Protein AF-0000000081163132 (afdb_homodimer)

pLDDT: mean 80.25, std 15.73, range [27.69, 96.69]

Solvent-accessible surface area (backbone atoms only — not comparable to full-atom values): 15629 Å² total; per-residue (Å²): 127,86,74,58,78,41,77,43,81,33,55,96,50,24,33,41,30,36,33,73,53,96,88,35,58,31,41,33,43,32,36,32,61,88,93,38,77,52,77,45,14,44,74,29,46,60,65,29,44,53,38,43,56,50,42,40,63,68,58,41,45,64,52,49,54,56,44,58,75,57,47,73,58,62,41,77,28,57,95,49,25,29,40,32,73,47,57,21,47,30,40,34,33,36,40,75,33,77,95,46,73,85,39,69,40,80,52,77,44,19,42,68,35,41,61,68,30,42,51,44,46,53,54,47,54,75,71,36,56,73,79,39,77,87,44,81,65,79,76,73,87,121,127,87,74,59,77,40,76,44,81,33,54,94,50,24,33,41,29,36,33,72,53,98,87,36,59,30,42,34,43,33,36,33,60,88,94,39,78,52,78,45,14,43,75,30,47,58,65,28,44,53,36,43,56,50,40,39,65,68,59,43,47,64,52,48,53,56,44,58,74,57,47,74,54,60,39,75,28,56,95,48,25,30,38,32,72,47,57,21,47,30,40,32,34,37,40,75,34,76,94,45,71,88,40,68,40,80,53,76,44,18,43,70,35,41,62,67,32,42,51,45,46,53,53,47,54,76,69,37,56,70,79,38,80,87,46,82,64,79,75,73,85,120

Sequence (284 aa):
MSSPRCSFPLGNGRLIQVKEWQGELRVDIREWEGDVPTKKGISLNPMQFKNFLNGMSSAIEPVMKNKRAEQDEKFHLGAGVYITDNPCVDIRKYRMNPPNKDESLPTKKGICLRPTEYDTLINLAVRSKIFYPNSRTKFRVTMSSPRCSFPLGNGRLIQVKEWQGELRVDIREWEGDVPTKKGISLNPMQFKNFLNGMSSAIEPVMKNKRAEQDEKFHLGAGVYITDNPCVDIRKYRMNPPNKDESLPTKKGICLRPTEYDTLINLAVRSKIFYPNSRTKFRVT

Radius of gyration: 21.22 Å; Cα contacts (8 Å, |Δi|>4): 501; chains: 2; bounding box: 38×62×58 Å

Nearest PDB structures (foldseek):
  4bhm-assembly1_D  TM=7.862E-01  e=1.893E-02  Pyricularia oryzae
  6lhe-assembly2_B  TM=3.834E-01  e=3.680E+00  Klebsiella pneumoniae
  4u4l-assembly3_C  TM=3.845E-01  e=4.628E+00  Klebsiella pneumoniae
  2h0i-assembly1_A  TM=3.583E-01  e=9.203E+00  Escherichia coli
  4bhm-assembly1_D  TM=8.332E-01  e=2.284E-02  Pyricularia oryzae

InterPro domains:
  IPR003173 Transcriptional coactivator p15 (PC4), C-terminal [PF02229] (8-53)
  IPR003173 Transcriptional coactivator p15 (PC4), C-terminal [PF02229] (86-123)
  IPR009044 ssDNA-binding transcriptional regulator [G3DSA:2.30.31.10] (7-65)
  IPR009044 ssDNA-binding transcriptional regulator [G3DSA:2.30.31.10] (75-130)
  IPR009044 ssDNA-binding transcriptional regulator [SSF54447] (8-58)
  IPR045125 RNA polymerase II transcriptional coactivator Sub1/Tcp4-like [PTHR13215] (7-66)

Foldseek 3Di:
DPDFLDWDDLDDQWIWTWHDDPRFIKIWIFHDDVPHTDQATAIGGLVRVVVVLVCCVPPPVVVVVVCVVVFVDWDDPDDPDTDTDWDWDKDFDWDQDVVRNPDTHTDSHIHTHTPSSVVSVSVCVVPDCSSPVVPPDSPDPD/DDDFLDWDDLDDQWIWTWHDDPRFIKIWIFHDDVPHTDQATAIGGLVRVVVVLVCCVPPNVVVVVVCVVVFVDWDDPDDPDTDGDWDWDKDFDWDQDVVRNPDTHTDSHIHTHTPSSVVSVSVCVVPDCSSPVVPPDSPDPD

Structure (mmCIF, N/CA/C/O backbone):
data_AF-0000000081163132-model_v1
#
loop_
_entity.id
_entity.type
_entity.pdbx_description
1 polymer 'Transcriptional coactivator p15 (PC4) C-terminal domain-containing protein'
#
loop_
_atom_site.group_PDB
_atom_site.id
_atom_site.type_symbol
_atom_site.label_atom_id
_atom_site.label_alt_id
_atom_site.label_comp_id
_atom_site.label_asym_id
_atom_site.label_entity_id
_atom_site.label_seq_id
_atom_site.pdbx_PDB_ins_code
_atom_site.Cartn_x
_atom_site.Cartn_y
_atom_site.Cartn_z
_atom_site.occupancy
_atom_site.B_iso_or_equiv
_atom_site.auth_seq_id
_atom_site.auth_comp_id
_atom_site.auth_asym_id
_atom_site.auth_atom_id
_atom_site.pdbx_PDB_model_num
ATOM 1 N N . MET A 1 1 ? 18.891 22.719 6.137 1 48.66 1 MET A N 1
ATOM 2 C CA . MET A 1 1 ? 17.469 22.375 6.082 1 48.66 1 MET A CA 1
ATOM 3 C C . MET A 1 1 ? 16.781 22.734 7.395 1 48.66 1 MET A C 1
ATOM 5 O O . MET A 1 1 ? 17.344 22.547 8.469 1 48.66 1 MET A O 1
ATOM 9 N N . SER A 1 2 ? 15.836 23.656 7.387 1 60.47 2 SER A N 1
ATOM 10 C CA . SER A 1 2 ? 15.242 24.141 8.625 1 60.47 2 SER A CA 1
ATOM 11 C C . SER A 1 2 ? 14.719 22.984 9.477 1 60.47 2 SER A C 1
ATOM 13 O O . SER A 1 2 ? 14.312 21.953 8.953 1 60.47 2 SER A O 1
ATOM 15 N N . SER A 1 3 ? 15.172 22.844 10.695 1 75.56 3 SER A N 1
ATOM 16 C CA . SER A 1 3 ? 14.797 21.812 11.656 1 75.56 3 SER A CA 1
ATOM 17 C C . SER A 1 3 ? 13.289 21.797 11.891 1 75.56 3 SER A C 1
ATOM 19 O O . SER A 1 3 ? 12.664 22.859 11.977 1 75.56 3 SER A O 1
ATOM 21 N N . PRO A 1 4 ? 12.711 20.672 11.734 1 78 4 PRO A N 1
ATOM 22 C CA . PRO A 1 4 ? 11.266 20.594 12 1 78 4 PRO A CA 1
ATOM 23 C C . PRO A 1 4 ? 10.906 21 13.422 1 78 4 PRO A C 1
ATOM 25 O O . PRO A 1 4 ? 11.727 20.875 14.336 1 78 4 PRO A O 1
ATOM 28 N N . ARG A 1 5 ? 9.758 21.703 13.602 1 79.62 5 ARG A N 1
ATOM 29 C CA . ARG A 1 5 ? 9.227 22.031 14.922 1 79.62 5 ARG A CA 1
ATOM 30 C C . ARG A 1 5 ? 8.977 20.766 15.742 1 79.62 5 ARG A C 1
ATOM 32 O O . ARG A 1 5 ? 9.258 20.734 16.938 1 79.62 5 ARG A O 1
ATOM 39 N N . CYS A 1 6 ? 8.484 19.797 15.148 1 85.94 6 CYS A N 1
ATOM 40 C CA . CYS A 1 6 ? 8.219 18.516 15.797 1 85.94 6 CYS A CA 1
ATOM 41 C C . CYS A 1 6 ? 8.25 17.375 14.789 1 85.94 6 CYS A C 1
ATOM 43 O O . CYS A 1 6 ? 7.961 17.562 13.609 1 85.94 6 CYS A O 1
ATOM 45 N N . SER A 1 7 ? 8.766 16.281 15.289 1 91.31 7 SER A N 1
ATOM 46 C CA . SER A 1 7 ? 8.844 15.055 14.5 1 91.31 7 SER A CA 1
ATOM 47 C C . SER A 1 7 ? 8.367 13.852 15.305 1 91.31 7 SER A C 1
ATOM 49 O O . SER A 1 7 ? 8.789 13.648 16.453 1 91.31 7 SER A O 1
ATOM 51 N N . PHE A 1 8 ? 7.445 13.117 14.781 1 93.38 8 PHE A N 1
ATOM 52 C CA . PHE A 1 8 ? 6.91 11.953 15.469 1 93.38 8 PHE A CA 1
ATOM 53 C C . PHE A 1 8 ? 6.926 10.727 14.555 1 93.38 8 PHE A C 1
ATOM 55 O O . PHE A 1 8 ? 6.547 10.812 13.391 1 93.38 8 PHE A O 1
ATOM 62 N N . PRO A 1 9 ? 7.367 9.633 15.141 1 94.19 9 PRO A N 1
ATOM 63 C CA . PRO A 1 9 ? 7.293 8.398 14.359 1 94.19 9 PRO A CA 1
ATOM 64 C C . PRO A 1 9 ? 5.871 7.852 14.25 1 94.19 9 PRO A C 1
ATOM 66 O O . PRO A 1 9 ? 5.109 7.898 15.219 1 94.19 9 PRO A O 1
ATOM 69 N N . LEU A 1 10 ? 5.512 7.34 13.07 1 93.56 10 LEU A N 1
ATOM 70 C CA . LEU A 1 10 ? 4.199 6.742 12.852 1 93.56 10 LEU A CA 1
ATOM 71 C C . LEU A 1 10 ? 4.297 5.223 12.82 1 93.56 10 LEU A C 1
ATOM 73 O O . LEU A 1 10 ? 3.293 4.527 13.008 1 93.56 10 LEU A O 1
ATOM 77 N N . GLY A 1 11 ? 5.461 4.777 12.492 1 87.06 11 GLY A N 1
ATOM 78 C CA . GLY A 1 11 ? 5.699 3.355 12.297 1 87.06 11 GLY A CA 1
ATOM 79 C C . GLY A 1 11 ? 6.273 3.029 10.93 1 87.06 11 GLY A C 1
ATOM 80 O O . GLY A 1 11 ? 6.016 3.742 9.961 1 87.06 11 GLY A O 1
ATOM 81 N N . ASN A 1 12 ? 7.094 2.025 10.828 1 79.44 12 ASN A N 1
ATOM 82 C CA . ASN A 1 12 ? 7.652 1.515 9.578 1 79.44 12 ASN A CA 1
ATOM 83 C C . ASN A 1 12 ? 8.461 2.582 8.852 1 79.44 12 ASN A C 1
ATOM 85 O O . ASN A 1 12 ? 8.383 2.693 7.625 1 79.44 12 ASN A O 1
ATOM 89 N N . GLY A 1 13 ? 9.156 3.361 9.516 1 88.5 13 GLY A N 1
ATOM 90 C CA . GLY A 1 13 ? 10.047 4.355 8.93 1 88.5 13 GLY A CA 1
ATOM 91 C C . GLY A 1 13 ? 9.32 5.602 8.461 1 88.5 13 GLY A C 1
ATOM 92 O O . GLY A 1 13 ? 9.898 6.434 7.758 1 88.5 13 GLY A O 1
ATOM 93 N N . ARG A 1 14 ? 8.094 5.707 8.828 1 90.88 14 ARG A N 1
ATOM 94 C CA . ARG A 1 14 ? 7.332 6.887 8.43 1 90.88 14 ARG A CA 1
ATOM 95 C C . ARG A 1 14 ? 7.234 7.887 9.578 1 90.88 14 ARG A C 1
ATOM 97 O O . ARG A 1 14 ? 7.059 7.5 10.734 1 90.88 14 ARG A O 1
ATOM 104 N N . LEU A 1 15 ? 7.426 9.148 9.203 1 95.75 15 LEU A N 1
ATOM 105 C CA . LEU A 1 15 ? 7.371 10.203 10.195 1 95.75 15 LEU A CA 1
ATOM 106 C C . LEU A 1 15 ? 6.402 11.305 9.773 1 95.75 15 LEU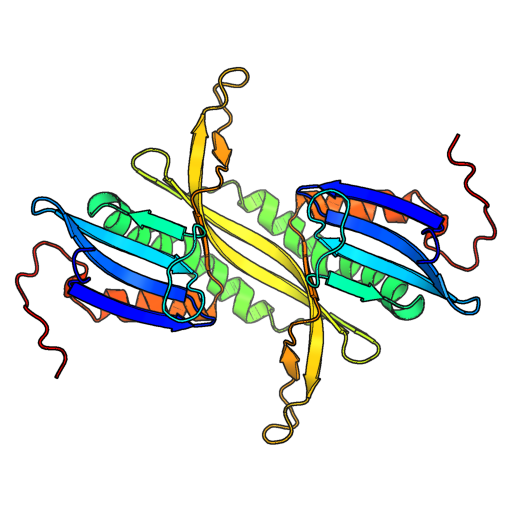 A C 1
ATOM 108 O O . LEU A 1 15 ? 6.215 11.539 8.578 1 95.75 15 LEU A O 1
ATOM 112 N N . ILE A 1 16 ? 5.809 11.867 10.719 1 94.81 16 ILE A N 1
ATOM 113 C CA . ILE A 1 16 ? 5.09 13.125 10.531 1 94.81 16 ILE A CA 1
ATOM 114 C C . ILE A 1 16 ? 5.883 14.266 11.164 1 94.81 16 ILE A C 1
ATOM 116 O O . ILE A 1 16 ? 6.375 14.148 12.281 1 94.81 16 ILE A O 1
ATOM 120 N N . GLN A 1 17 ? 6.051 15.289 10.367 1 93.62 17 GLN A N 1
ATOM 121 C CA . GLN A 1 17 ? 6.812 16.438 10.844 1 93.62 17 GLN A CA 1
ATOM 122 C C . GLN A 1 17 ? 6.043 17.734 10.617 1 93.62 17 GLN A C 1
ATOM 124 O O . GLN A 1 17 ? 5.383 17.906 9.594 1 93.62 17 GLN A O 1
ATOM 129 N N . VAL A 1 18 ? 6.133 18.594 11.594 1 91.81 18 VAL A N 1
ATOM 130 C CA . VAL A 1 18 ? 5.598 19.953 11.461 1 91.81 18 VAL A CA 1
ATOM 131 C C . VAL A 1 18 ? 6.734 20.922 11.18 1 91.81 18 VAL A C 1
ATOM 133 O O . VAL A 1 18 ? 7.691 21.016 11.953 1 91.81 18 VAL A O 1
ATOM 136 N N . LYS A 1 19 ? 6.566 21.547 10.062 1 89.69 19 LYS A N 1
ATOM 137 C CA . LYS A 1 19 ? 7.582 22.516 9.641 1 89.69 19 LYS A CA 1
ATOM 138 C C . LYS A 1 19 ? 6.984 23.906 9.477 1 89.69 19 LYS A C 1
ATOM 140 O O . LYS A 1 19 ? 5.77 24.047 9.352 1 89.69 19 LYS A O 1
ATOM 145 N N . GLU A 1 20 ? 7.855 24.766 9.594 1 86.25 20 GLU A N 1
ATOM 146 C CA . GLU A 1 20 ? 7.453 26.156 9.383 1 86.25 20 GLU A CA 1
ATOM 147 C C . GLU A 1 20 ? 8.211 26.781 8.211 1 86.25 20 GLU A C 1
ATOM 149 O O . GLU A 1 20 ? 9.43 26.609 8.094 1 86.25 20 GLU A O 1
ATOM 154 N N . TRP A 1 21 ? 7.426 27.266 7.316 1 84.06 21 TRP A N 1
ATOM 155 C CA . TRP A 1 21 ? 7.98 27.984 6.176 1 84.06 21 TRP A CA 1
ATOM 156 C C . TRP A 1 21 ? 7.281 29.328 5.988 1 84.06 21 TRP A C 1
ATOM 158 O O . TRP A 1 21 ? 6.078 29.375 5.723 1 84.06 21 TRP A O 1
ATOM 168 N N . GLN A 1 22 ? 8.195 30.344 6.02 1 85.94 22 GLN A N 1
ATOM 169 C CA . GLN A 1 22 ? 7.688 31.688 5.828 1 85.94 22 GLN A CA 1
ATOM 170 C C . GLN A 1 22 ? 6.473 31.953 6.715 1 85.94 22 GLN A C 1
ATOM 172 O O . GLN A 1 22 ? 5.457 32.469 6.25 1 85.94 22 GLN A O 1
ATOM 177 N N . GLY A 1 23 ? 6.441 31.469 7.918 1 82.88 23 GLY A N 1
ATOM 178 C CA . GLY A 1 23 ? 5.418 31.719 8.914 1 82.88 23 GLY A CA 1
ATOM 179 C C . GLY A 1 23 ? 4.242 30.766 8.82 1 82.88 23 GLY A C 1
ATOM 180 O O . GLY A 1 23 ? 3.303 30.844 9.617 1 82.88 23 GLY A O 1
ATOM 181 N N . GLU A 1 24 ? 4.355 30.016 7.863 1 86.5 24 GLU A N 1
ATOM 182 C CA . GLU A 1 24 ? 3.258 29.062 7.719 1 86.5 24 GLU A CA 1
ATOM 183 C C . GLU A 1 24 ? 3.684 27.656 8.141 1 86.5 24 GLU A C 1
ATOM 185 O O . GLU A 1 24 ? 4.801 27.234 7.848 1 86.5 24 GLU A O 1
ATOM 190 N N . LEU A 1 25 ? 2.779 27.109 8.898 1 86.88 25 LEU A N 1
ATOM 191 C CA . LEU A 1 25 ? 3.057 25.75 9.328 1 86.88 25 LEU A CA 1
ATOM 192 C C . LEU A 1 25 ? 2.668 24.75 8.242 1 86.88 25 LEU A C 1
ATOM 194 O O . LEU A 1 25 ? 1.63 24.906 7.59 1 86.88 25 LEU A O 1
ATOM 198 N N . ARG A 1 26 ? 3.58 23.828 8.039 1 92.69 26 ARG A N 1
ATOM 199 C CA . ARG A 1 26 ? 3.303 22.734 7.125 1 92.69 26 ARG A CA 1
ATOM 200 C C . ARG A 1 26 ? 3.492 21.391 7.812 1 92.69 26 ARG A C 1
ATOM 202 O O . ARG A 1 26 ? 4.328 21.25 8.711 1 92.69 26 ARG A O 1
ATOM 209 N N . VAL A 1 27 ? 2.699 20.453 7.438 1 94.38 27 VAL A N 1
ATOM 210 C CA . VAL A 1 27 ? 2.791 19.125 8.008 1 94.38 27 VAL A CA 1
ATOM 211 C C . VAL A 1 27 ? 3.303 18.141 6.949 1 94.38 27 VAL A C 1
ATOM 213 O O . VAL A 1 27 ? 2.646 17.922 5.93 1 94.38 27 VAL A O 1
ATOM 216 N N . ASP A 1 28 ? 4.453 17.594 7.234 1 95.31 28 ASP A N 1
ATOM 217 C CA . ASP A 1 28 ? 5.059 16.625 6.32 1 95.31 28 ASP A CA 1
ATOM 218 C C . ASP A 1 28 ? 4.828 15.195 6.801 1 95.31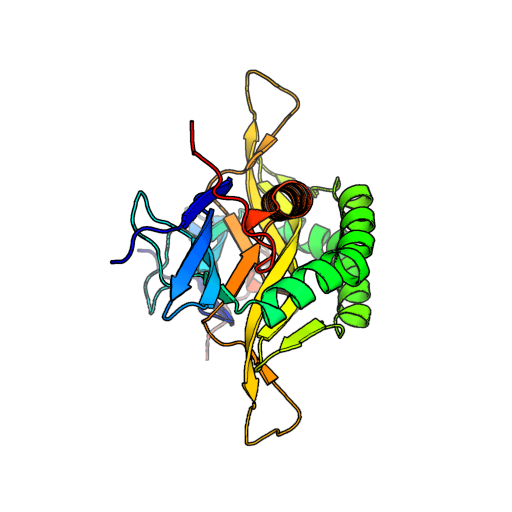 28 ASP A C 1
ATOM 220 O O . ASP A 1 28 ? 5.152 14.859 7.941 1 95.31 28 ASP A O 1
ATOM 224 N N . ILE A 1 29 ? 4.242 14.352 5.914 1 96.44 29 ILE A N 1
ATOM 225 C CA . ILE A 1 29 ? 4.129 12.914 6.141 1 96.44 29 ILE A CA 1
ATOM 226 C C . ILE A 1 29 ? 4.961 12.156 5.109 1 96.44 29 ILE A C 1
ATOM 228 O O . ILE A 1 29 ? 4.633 12.156 3.92 1 96.44 29 ILE A O 1
ATOM 232 N N . ARG A 1 30 ? 6.152 11.594 5.594 1 95.56 30 ARG A N 1
ATOM 233 C CA . ARG A 1 30 ? 7.102 11.086 4.605 1 95.56 30 ARG A CA 1
ATOM 234 C C . ARG A 1 30 ? 7.812 9.836 5.125 1 95.56 30 ARG A C 1
ATOM 236 O O . ARG A 1 30 ? 8.016 9.688 6.328 1 95.56 30 ARG A O 1
ATOM 243 N N . GLU A 1 31 ? 8.031 8.93 4.211 1 92.06 31 GLU A N 1
ATOM 244 C CA . GLU A 1 31 ? 8.883 7.777 4.496 1 92.06 31 GLU A CA 1
ATOM 245 C C . GLU A 1 31 ? 10.344 8.195 4.609 1 92.06 31 GLU A C 1
ATOM 247 O O . GLU A 1 31 ? 10.836 9.008 3.82 1 92.06 31 GLU A O 1
ATOM 252 N N . TRP A 1 32 ? 11.055 7.586 5.539 1 92.56 32 TRP A N 1
ATOM 253 C CA . TRP A 1 32 ? 12.453 7.914 5.805 1 92.56 32 TRP A CA 1
ATOM 254 C C . TRP A 1 32 ? 13.336 6.676 5.691 1 92.56 32 TRP A C 1
ATOM 256 O O . TRP A 1 32 ? 12.906 5.566 6.027 1 92.56 32 TRP A O 1
ATOM 266 N N . GLU A 1 33 ? 14.43 6.805 5.133 1 88.62 33 GLU A N 1
ATOM 267 C CA . GLU A 1 33 ? 15.523 5.84 5.18 1 88.62 33 GLU A CA 1
ATOM 268 C C . GLU A 1 33 ? 16.594 6.27 6.18 1 88.62 33 GLU A C 1
ATOM 270 O O . GLU A 1 33 ? 17.422 7.125 5.875 1 88.62 33 GLU A O 1
ATOM 275 N N . GLY A 1 34 ? 16.516 5.574 7.324 1 89.25 34 GLY A N 1
ATOM 276 C CA . GLY A 1 34 ? 17.328 6.113 8.398 1 89.25 34 GLY A CA 1
ATOM 277 C C . GLY A 1 34 ? 16.953 7.531 8.789 1 89.25 34 GLY A C 1
ATOM 278 O O . GLY A 1 34 ? 15.812 7.793 9.156 1 89.25 34 GLY A O 1
ATOM 279 N N . ASP A 1 35 ? 17.891 8.484 8.602 1 89 35 ASP A N 1
ATOM 280 C CA . ASP A 1 35 ? 17.656 9.867 9 1 89 35 ASP A CA 1
ATOM 281 C C . ASP A 1 35 ? 17.406 10.758 7.789 1 89 35 ASP A C 1
ATOM 283 O O . ASP A 1 35 ? 17.5 11.984 7.891 1 89 35 ASP A O 1
ATOM 287 N N . VAL A 1 36 ? 17.109 10.117 6.699 1 93 36 VAL A N 1
ATOM 288 C CA . VAL A 1 36 ? 16.953 10.891 5.477 1 93 36 VAL A CA 1
ATOM 289 C C . VAL A 1 36 ? 15.562 10.672 4.898 1 93 36 VAL A C 1
ATOM 291 O O . VAL A 1 36 ? 15.156 9.539 4.652 1 93 36 VAL A O 1
ATOM 294 N N . PRO A 1 37 ? 14.875 11.844 4.719 1 93.62 37 PRO A N 1
ATOM 295 C CA . PRO A 1 37 ? 13.555 11.695 4.105 1 93.62 37 PRO A CA 1
ATOM 296 C C . PRO A 1 37 ? 13.625 11.273 2.641 1 93.62 37 PRO A C 1
ATOM 298 O O . PRO A 1 37 ? 14.516 11.719 1.91 1 93.62 37 PRO A O 1
ATOM 301 N N . THR A 1 38 ? 12.672 10.414 2.182 1 90.69 38 THR A N 1
ATOM 302 C CA . THR A 1 38 ? 12.594 10.008 0.783 1 90.69 38 THR A CA 1
ATOM 303 C C . THR A 1 38 ? 11.586 10.875 0.031 1 90.69 38 THR A C 1
ATOM 305 O O . THR A 1 38 ? 10.984 11.781 0.609 1 90.69 38 THR A O 1
ATOM 308 N N . LYS A 1 39 ? 11.445 10.57 -1.247 1 90.44 39 LYS A N 1
ATOM 309 C CA . LYS A 1 39 ? 10.469 11.266 -2.074 1 90.44 39 LYS A CA 1
ATOM 310 C C . LYS A 1 39 ? 9.062 10.727 -1.833 1 90.44 39 LYS A C 1
ATOM 312 O O . LYS A 1 39 ? 8.078 11.32 -2.279 1 90.44 39 LYS A O 1
ATOM 317 N N . LYS A 1 40 ? 8.992 9.711 -1.103 1 86.5 40 LYS A N 1
ATOM 318 C CA . LYS A 1 40 ? 7.703 9.086 -0.828 1 86.5 40 LYS A CA 1
ATOM 319 C C . LYS A 1 40 ? 6.977 9.797 0.309 1 86.5 40 LYS A C 1
ATOM 321 O O . LYS A 1 40 ? 7.305 9.602 1.481 1 86.5 40 LYS A O 1
ATOM 326 N N . GLY A 1 41 ? 6.188 10.672 -0.021 1 94.94 41 GLY A N 1
ATOM 327 C CA . GLY A 1 41 ? 5.461 11.453 0.968 1 94.94 41 GLY A CA 1
ATOM 328 C C . GLY A 1 41 ? 4.797 12.688 0.387 1 94.94 41 GLY A C 1
ATOM 329 O O . GLY A 1 41 ? 4.719 12.836 -0.834 1 94.94 41 GLY A O 1
ATOM 330 N N . ILE A 1 42 ? 4.289 13.484 1.348 1 96.69 42 ILE A N 1
ATOM 331 C CA . ILE A 1 42 ? 3.568 14.68 0.941 1 96.69 42 ILE A CA 1
ATOM 332 C C . ILE A 1 42 ? 3.607 15.719 2.066 1 96.69 42 ILE A C 1
ATOM 334 O O . ILE A 1 42 ? 3.684 15.359 3.244 1 96.69 42 ILE A O 1
ATOM 338 N N . SER A 1 43 ? 3.588 16.906 1.615 1 96.31 43 SER A N 1
ATOM 339 C CA . SER A 1 43 ? 3.479 18.031 2.533 1 96.31 43 SER A CA 1
ATOM 340 C C . SER A 1 43 ? 2.094 18.672 2.465 1 96.31 43 SER A C 1
ATOM 342 O O . SER A 1 43 ? 1.596 18.969 1.377 1 96.31 43 SER A O 1
ATOM 344 N N . LEU A 1 44 ? 1.53 18.875 3.555 1 95.06 44 LEU A N 1
ATOM 345 C CA . LEU A 1 44 ? 0.191 19.453 3.625 1 95.06 44 LEU A CA 1
ATOM 346 C C . LEU A 1 44 ? 0.231 20.859 4.227 1 95.06 44 LEU A C 1
ATOM 348 O O . LEU A 1 44 ? 0.89 21.078 5.246 1 95.06 44 LEU A O 1
ATOM 352 N N . ASN A 1 45 ? -0.503 21.766 3.621 1 93.25 45 ASN A N 1
ATOM 353 C CA . ASN A 1 45 ? -0.703 23.078 4.246 1 93.25 45 ASN A CA 1
ATOM 354 C C . ASN A 1 45 ? -1.766 23.016 5.34 1 93.25 45 ASN A C 1
ATOM 356 O O . ASN A 1 45 ? -2.412 21.984 5.527 1 93.25 45 ASN A O 1
ATOM 360 N N . PRO A 1 46 ? -1.861 24.031 6.129 1 89.62 46 PRO A N 1
ATOM 361 C CA . PRO A 1 46 ? -2.754 23.984 7.289 1 89.62 46 PRO A CA 1
ATOM 362 C C . PRO A 1 46 ? -4.191 23.625 6.914 1 89.62 46 PRO A C 1
ATOM 364 O O . PRO A 1 46 ? -4.836 22.844 7.621 1 89.62 46 PRO A O 1
ATOM 367 N N . MET A 1 47 ? -4.637 24.234 5.859 1 92.94 47 MET A N 1
ATOM 368 C CA . MET A 1 47 ? -6 23.938 5.438 1 92.94 47 MET A CA 1
ATOM 369 C C . MET A 1 47 ? -6.121 22.469 5.023 1 92.94 47 MET A C 1
ATOM 371 O O . MET A 1 47 ? -7.074 21.797 5.402 1 92.94 47 MET A O 1
ATOM 375 N N . GLN A 1 48 ? -5.172 22.016 4.316 1 93.94 48 GLN A N 1
ATOM 376 C CA . GLN A 1 48 ? -5.152 20.625 3.896 1 93.94 48 GLN A CA 1
ATOM 377 C C . GLN A 1 48 ? -5.133 19.688 5.098 1 93.94 48 GLN A C 1
ATOM 379 O O . GLN A 1 48 ? -5.828 18.672 5.109 1 93.94 48 GLN A O 1
ATOM 384 N N . PHE A 1 49 ? -4.391 20 5.977 1 92.81 49 PHE A N 1
ATOM 385 C CA . PHE A 1 49 ? -4.262 19.141 7.145 1 92.81 49 PHE A CA 1
ATOM 386 C C . PHE A 1 49 ? -5.562 19.094 7.938 1 92.81 49 PHE A C 1
ATOM 388 O O . PHE A 1 49 ? -5.984 18.047 8.406 1 92.81 49 PHE A O 1
ATOM 395 N N . LYS A 1 50 ? -6.102 20.266 8.117 1 90.69 50 LYS A N 1
ATOM 396 C CA . LYS A 1 50 ? -7.41 20.328 8.758 1 90.69 50 LYS A CA 1
ATOM 397 C C . LYS A 1 50 ? -8.422 19.438 8.031 1 90.69 50 LYS A C 1
ATOM 399 O O . LYS A 1 50 ? -9.148 18.672 8.664 1 90.69 50 LYS A O 1
ATOM 404 N N . ASN A 1 51 ? -8.461 19.625 6.734 1 93.38 51 ASN A N 1
ATOM 405 C CA . ASN A 1 51 ? -9.367 18.812 5.93 1 93.38 51 ASN A CA 1
ATOM 406 C C . ASN A 1 51 ? -9.031 17.328 6.035 1 93.38 51 ASN A C 1
ATOM 408 O O . ASN A 1 51 ? -9.922 16.484 5.992 1 93.38 51 ASN A O 1
ATOM 412 N N . PHE A 1 52 ? -7.801 17.062 6.145 1 93.25 52 PHE A N 1
ATOM 413 C CA . PHE A 1 52 ? -7.34 15.688 6.324 1 93.25 52 PHE A CA 1
ATOM 414 C C . PHE A 1 52 ? -7.918 15.086 7.602 1 93.25 52 PHE A C 1
ATOM 416 O O . PHE A 1 52 ? -8.484 13.992 7.574 1 93.25 52 PHE A O 1
ATOM 423 N N . LEU A 1 53 ? -7.809 15.797 8.672 1 88.94 53 LEU A N 1
ATOM 424 C CA . LEU A 1 53 ? -8.32 15.297 9.945 1 88.94 53 LEU A CA 1
ATOM 425 C C . LEU A 1 53 ? -9.828 15.117 9.883 1 88.94 53 LEU A C 1
ATOM 427 O O . LEU A 1 53 ? -10.359 14.133 10.406 1 88.94 53 LEU A O 1
ATOM 431 N N . ASN A 1 54 ? -10.461 15.992 9.227 1 89.62 54 ASN A N 1
ATOM 432 C CA . ASN A 1 54 ? -11.906 15.883 9.062 1 89.62 54 ASN A CA 1
ATOM 433 C C . ASN A 1 54 ? -12.281 14.672 8.211 1 89.62 54 ASN A C 1
ATOM 435 O O . ASN A 1 54 ? -13.227 13.945 8.539 1 89.62 54 ASN A O 1
ATOM 439 N N . GLY A 1 55 ? -11.609 14.547 7.141 1 88.31 55 GLY A N 1
ATOM 440 C CA . GLY A 1 55 ? -11.859 13.406 6.266 1 88.31 55 GLY A CA 1
ATOM 441 C C . GLY A 1 55 ? -11.586 12.07 6.934 1 88.31 55 GLY A C 1
ATOM 442 O O . GLY A 1 55 ? -12.336 11.117 6.746 1 88.31 55 GLY A O 1
ATOM 443 N N . MET A 1 56 ? -10.586 12.062 7.707 1 85.12 56 MET A N 1
ATOM 444 C CA . MET A 1 56 ? -10.234 10.844 8.43 1 85.12 56 MET A CA 1
ATOM 445 C C . MET A 1 56 ? -11.344 10.438 9.391 1 85.12 56 MET A C 1
ATOM 447 O O . MET A 1 56 ? -11.727 9.266 9.453 1 85.12 56 MET A O 1
ATOM 451 N N . SER A 1 57 ? -11.805 11.375 10.117 1 84.19 57 SER A N 1
ATOM 452 C CA . SER A 1 57 ? -12.82 11.109 11.125 1 84.19 57 SER A CA 1
ATOM 453 C C . SER A 1 57 ? -14.172 10.797 10.484 1 84.19 57 SER A C 1
ATOM 455 O O . SER A 1 57 ? -14.898 9.93 10.961 1 84.19 57 SER A O 1
ATOM 457 N N . SER A 1 58 ? -14.422 11.422 9.414 1 85.06 58 SER A N 1
ATOM 458 C CA . SER A 1 58 ? -15.766 11.336 8.859 1 85.06 58 SER A CA 1
ATOM 459 C C . SER A 1 58 ? -15.867 10.234 7.812 1 85.06 58 SER A C 1
ATOM 461 O O . SER A 1 58 ? -16.891 9.547 7.727 1 85.06 58 SER A O 1
ATOM 463 N N . ALA A 1 59 ? -14.844 10.102 7.102 1 79 59 ALA A N 1
ATOM 464 C CA . ALA A 1 59 ? -14.969 9.242 5.926 1 79 59 ALA A CA 1
ATOM 465 C C . ALA A 1 59 ? -14.172 7.949 6.102 1 79 59 ALA A C 1
ATOM 467 O O . ALA A 1 59 ? -14.641 6.871 5.734 1 79 59 ALA A O 1
ATOM 468 N N . ILE A 1 60 ? -13.039 8.039 6.707 1 77.56 60 ILE A N 1
ATOM 469 C CA . ILE A 1 60 ? -12.109 6.914 6.699 1 77.56 60 ILE A CA 1
ATOM 470 C C . ILE A 1 60 ? -12.367 6.027 7.918 1 77.56 60 ILE A C 1
ATOM 472 O O . ILE A 1 60 ? -12.5 4.809 7.789 1 77.56 60 ILE A O 1
ATOM 476 N N . GLU A 1 61 ? -12.438 6.602 9.023 1 78.5 61 GLU A N 1
ATOM 477 C CA . GLU A 1 61 ? -12.531 5.848 10.266 1 78.5 61 GLU A CA 1
ATOM 478 C C . GLU A 1 61 ? -13.711 4.875 10.234 1 78.5 61 GLU A C 1
ATOM 480 O O . GLU A 1 61 ? -13.57 3.715 10.625 1 78.5 61 GLU A O 1
ATOM 485 N N . PRO A 1 62 ? -14.852 5.285 9.797 1 74.62 62 PRO A N 1
ATOM 486 C CA . PRO A 1 62 ? -15.977 4.352 9.758 1 74.62 62 PRO A CA 1
ATOM 487 C C . PRO A 1 62 ? -15.727 3.158 8.836 1 74.62 62 PRO A C 1
ATOM 489 O O . PRO A 1 62 ? -16.156 2.041 9.133 1 74.62 62 PRO A O 1
ATOM 492 N N . VAL A 1 63 ? -15.008 3.422 7.836 1 69.69 63 VAL A N 1
ATOM 493 C CA . VAL A 1 63 ? -14.727 2.371 6.859 1 69.69 63 VAL A CA 1
ATOM 494 C C . VAL A 1 63 ? -13.664 1.424 7.41 1 69.69 63 VAL A C 1
ATOM 496 O O . VAL A 1 63 ? -13.797 0.203 7.301 1 69.69 63 VAL A O 1
ATOM 499 N N . MET A 1 64 ? -12.703 1.997 8 1 68.88 64 MET A N 1
ATOM 500 C CA . MET A 1 64 ? -11.578 1.213 8.5 1 68.88 64 MET A CA 1
ATOM 501 C C . MET A 1 64 ? -12 0.363 9.695 1 68.88 64 MET A C 1
ATOM 503 O O . MET A 1 64 ? -11.523 -0.761 9.859 1 68.88 64 MET A O 1
ATOM 507 N N . LYS A 1 65 ? -12.805 0.897 10.508 1 68.25 65 LYS A N 1
ATOM 508 C CA . LYS A 1 65 ? -13.32 0.149 11.656 1 68.25 65 LYS A CA 1
ATOM 509 C C . LYS A 1 65 ? -14.094 -1.084 11.203 1 68.25 65 LYS A C 1
ATOM 511 O O . LYS A 1 65 ? -13.992 -2.148 11.812 1 68.25 65 LYS A O 1
ATOM 516 N N . ASN A 1 66 ? -14.844 -0.893 10.219 1 64.19 66 ASN A N 1
ATOM 517 C CA . ASN A 1 66 ? -15.602 -2.016 9.68 1 64.19 66 ASN A CA 1
ATOM 518 C C . ASN A 1 66 ? -14.695 -3.062 9.055 1 64.19 66 ASN A C 1
ATOM 520 O O . ASN A 1 66 ? -14.93 -4.266 9.188 1 64.19 66 ASN A O 1
ATOM 524 N N . LYS A 1 67 ? -13.664 -2.562 8.477 1 62.31 67 LYS A N 1
ATOM 525 C CA . LYS A 1 67 ? -12.742 -3.455 7.781 1 62.31 67 LYS A CA 1
ATOM 526 C C . LYS A 1 67 ? -11.875 -4.234 8.773 1 62.31 67 LYS A C 1
ATOM 528 O O . LYS A 1 67 ? -11.586 -5.41 8.555 1 62.31 67 LYS A O 1
ATOM 533 N N . ARG A 1 68 ? -11.406 -3.545 9.75 1 59.88 68 ARG A N 1
ATOM 534 C CA . ARG A 1 68 ? -10.586 -4.188 10.773 1 59.88 68 ARG A CA 1
ATOM 535 C C . ARG A 1 68 ? -11.375 -5.258 11.516 1 59.88 68 ARG A C 1
ATOM 537 O O . ARG A 1 68 ? -10.812 -6.273 11.938 1 59.88 68 ARG A O 1
ATOM 544 N N . ALA A 1 69 ? -12.578 -4.949 11.758 1 56.69 69 ALA A N 1
ATOM 545 C CA . ALA A 1 69 ? -13.438 -5.945 12.406 1 56.69 69 ALA A CA 1
ATOM 546 C C . ALA A 1 69 ? -13.562 -7.199 11.547 1 56.69 69 ALA A C 1
ATOM 548 O O . ALA A 1 69 ? -13.727 -8.305 12.07 1 56.69 69 ALA A O 1
ATOM 549 N N . GLU A 1 70 ? -13.375 -6.973 10.281 1 53.19 70 GLU A N 1
ATOM 550 C CA . GLU A 1 70 ? -13.477 -8.094 9.352 1 53.19 70 GLU A CA 1
ATOM 551 C C . GLU A 1 70 ? -12.102 -8.688 9.055 1 53.19 70 GLU A C 1
ATOM 553 O O . GLU A 1 70 ? -12 -9.75 8.438 1 53.19 70 GLU A O 1
ATOM 558 N N . GLN A 1 71 ? -11.07 -7.852 9.172 1 52.84 71 GLN A N 1
ATOM 559 C CA . GLN A 1 71 ? -9.711 -8.117 8.695 1 52.84 71 GLN A CA 1
ATOM 560 C C . GLN A 1 71 ? -9.188 -9.438 9.234 1 52.84 71 GLN A C 1
ATOM 562 O O . GLN A 1 71 ? -8.047 -9.82 8.953 1 52.84 71 GLN A O 1
ATOM 567 N N . ASP A 1 72 ? -9.766 -9.852 10.234 1 52.19 72 ASP A N 1
ATOM 568 C CA . ASP A 1 72 ? -8.992 -11 10.695 1 52.19 72 ASP A CA 1
ATOM 569 C C . ASP A 1 72 ? -8.742 -11.984 9.555 1 52.19 72 ASP A C 1
ATOM 571 O O . ASP A 1 72 ? -8.211 -13.078 9.773 1 52.19 72 ASP A O 1
ATOM 575 N N . GLU A 1 73 ? -9.148 -11.727 8.398 1 61.62 73 GLU A N 1
ATOM 576 C CA . GLU A 1 73 ? -9.203 -13.008 7.707 1 61.62 73 GLU A CA 1
ATOM 577 C C . GLU A 1 73 ? -8.023 -13.172 6.75 1 61.62 73 GLU A C 1
ATOM 579 O O . GLU A 1 73 ? -8.055 -12.672 5.625 1 61.62 73 GLU A O 1
ATOM 584 N N . LYS A 1 74 ? -6.816 -13.391 7.332 1 78.94 74 LYS A N 1
ATOM 585 C CA . LYS A 1 74 ? -5.742 -13.898 6.48 1 78.94 74 LYS A CA 1
ATOM 586 C C . LYS A 1 74 ? -6.117 -15.242 5.859 1 78.94 74 LYS A C 1
ATOM 588 O O . LYS A 1 74 ? -6.746 -16.078 6.512 1 78.94 74 LYS A O 1
ATOM 593 N N . PHE A 1 75 ? -5.988 -15.242 4.586 1 87.88 75 PHE A N 1
ATOM 594 C CA . PHE A 1 75 ? -6.188 -16.516 3.904 1 87.88 75 PHE A CA 1
ATOM 595 C C . PHE A 1 75 ? -4.859 -17.234 3.691 1 87.88 75 PHE A C 1
ATOM 597 O O . PHE A 1 75 ? -3.971 -16.703 3.016 1 87.88 75 PHE A O 1
ATOM 604 N N . HIS A 1 76 ? -4.812 -18.344 4.344 1 92.12 76 HIS A N 1
ATOM 605 C CA . HIS A 1 76 ? -3.562 -19.109 4.301 1 92.12 76 HIS A CA 1
ATOM 606 C C . HIS A 1 76 ? -3.371 -19.781 2.947 1 92.12 76 HIS A C 1
ATOM 608 O O . HIS A 1 76 ? -4.254 -20.5 2.477 1 92.12 76 HIS A O 1
ATOM 614 N N . LEU A 1 77 ? -2.127 -19.562 2.334 1 94.69 77 LEU A N 1
ATOM 615 C CA . LEU A 1 77 ? -1.859 -20.125 1.019 1 94.69 77 LEU A CA 1
ATOM 616 C C . LEU A 1 77 ? -0.972 -21.359 1.135 1 94.69 77 LEU A C 1
ATOM 618 O O . LEU A 1 77 ? -0.857 -22.141 0.186 1 94.69 77 LEU A O 1
ATOM 622 N N . GLY A 1 78 ? -0.347 -21.484 2.266 1 94.12 78 GLY A N 1
ATOM 623 C CA . GLY A 1 78 ? 0.621 -22.547 2.465 1 94.12 78 GLY A CA 1
ATOM 624 C C . GLY A 1 78 ? 2.006 -22.047 2.818 1 94.12 78 GLY A C 1
ATOM 625 O O . GLY A 1 78 ? 2.438 -21 2.316 1 94.12 78 GLY A O 1
ATOM 626 N N . ALA A 1 79 ? 2.688 -22.766 3.764 1 94.31 79 ALA A N 1
ATOM 627 C CA . ALA A 1 79 ? 4.082 -22.531 4.121 1 94.31 79 ALA A CA 1
ATOM 628 C C . ALA A 1 79 ? 4.273 -21.109 4.652 1 94.31 79 ALA A C 1
ATOM 630 O O . ALA A 1 79 ? 5.242 -20.438 4.297 1 94.31 79 ALA A O 1
ATOM 631 N N . GLY A 1 80 ? 3.336 -20.609 5.383 1 93.38 80 GLY A N 1
ATOM 632 C CA . GLY A 1 80 ? 3.467 -19.312 6.051 1 93.38 80 GLY A CA 1
ATOM 633 C C . GLY A 1 80 ? 3.141 -18.141 5.152 1 93.38 80 GLY A C 1
ATOM 634 O O . GLY A 1 80 ? 3.391 -16.984 5.516 1 93.38 80 GLY A O 1
ATOM 635 N N . VAL A 1 81 ? 2.605 -18.438 3.982 1 95.44 81 VAL A N 1
ATOM 636 C CA . VAL A 1 81 ? 2.229 -17.359 3.07 1 95.44 81 VAL A CA 1
ATOM 637 C C . VAL A 1 81 ? 0.732 -17.078 3.191 1 95.44 81 VAL A C 1
ATOM 639 O O . VAL A 1 81 ? -0.076 -18.016 3.262 1 95.44 81 VAL A O 1
ATOM 642 N N . TYR A 1 82 ? 0.386 -15.789 3.207 1 92.56 82 TYR A N 1
ATOM 643 C CA . TYR A 1 82 ? -1.004 -15.375 3.375 1 92.56 82 TYR A CA 1
ATOM 644 C C . TYR A 1 82 ? -1.381 -14.297 2.365 1 92.56 82 TYR A C 1
ATOM 646 O O . TYR A 1 82 ? -0.516 -13.578 1.868 1 92.56 82 TYR A O 1
ATOM 654 N N . ILE A 1 83 ? -2.641 -14.258 2.055 1 90.44 83 ILE A N 1
ATOM 655 C CA . ILE A 1 83 ? -3.223 -13.094 1.397 1 90.44 83 ILE A CA 1
ATOM 656 C C . ILE A 1 83 ? -4.07 -12.305 2.395 1 90.44 83 ILE A C 1
ATOM 658 O O . ILE A 1 83 ? -4.781 -12.891 3.213 1 90.44 83 ILE A O 1
ATOM 662 N N . THR A 1 84 ? -3.832 -11.07 2.414 1 85.31 84 THR A N 1
ATOM 663 C CA . THR A 1 84 ? -4.598 -10.195 3.295 1 85.31 84 THR A CA 1
ATOM 664 C C . THR A 1 84 ? -5.09 -8.969 2.539 1 85.31 84 THR A C 1
ATOM 666 O O . THR A 1 84 ? -4.457 -8.523 1.579 1 85.31 84 THR A O 1
ATOM 669 N N . ASP A 1 85 ? -6.266 -8.602 2.85 1 76.94 85 ASP A N 1
ATOM 670 C CA . ASP A 1 85 ? -6.742 -7.305 2.383 1 76.94 85 ASP A CA 1
ATOM 671 C C . ASP A 1 85 ? -6.293 -6.184 3.316 1 76.94 85 ASP A C 1
ATOM 673 O O . ASP A 1 85 ? -6.688 -6.145 4.484 1 76.94 85 ASP A O 1
ATOM 677 N N . ASN A 1 86 ? -5.266 -5.535 2.889 1 69.44 86 ASN A N 1
ATOM 678 C CA . ASN A 1 86 ? -4.746 -4.461 3.729 1 69.44 86 ASN A CA 1
ATOM 679 C C . ASN A 1 86 ? -5.211 -3.092 3.24 1 69.44 86 ASN A C 1
ATOM 681 O O . ASN A 1 86 ? -4.762 -2.613 2.199 1 69.44 86 ASN A O 1
ATOM 685 N N . PRO A 1 87 ? -6.18 -2.635 3.973 1 70 87 PRO A N 1
ATOM 686 C CA . PRO A 1 87 ? -6.598 -1.283 3.59 1 70 87 PRO A CA 1
ATOM 687 C C . PRO A 1 87 ? -5.578 -0.217 3.982 1 70 87 PRO A C 1
ATOM 689 O O . PRO A 1 87 ? -4.844 -0.391 4.957 1 70 87 PRO A O 1
ATOM 692 N N . CYS A 1 88 ? -5.191 0.607 3.098 1 78.62 88 CYS A N 1
ATOM 693 C CA . CYS A 1 88 ? -4.379 1.763 3.455 1 78.62 88 CYS A CA 1
ATOM 694 C C . CYS A 1 88 ? -5.098 3.062 3.121 1 78.62 88 CYS A C 1
ATOM 696 O O . CYS A 1 88 ? -6.062 3.062 2.354 1 78.62 88 CYS A O 1
ATOM 698 N N . VAL A 1 89 ? -4.758 4.051 3.875 1 86.25 89 VAL A N 1
ATOM 699 C CA . VAL A 1 89 ? -5.25 5.391 3.566 1 86.25 89 VAL A CA 1
ATOM 700 C C . VAL A 1 89 ? -4.215 6.137 2.729 1 86.25 89 VAL A C 1
ATOM 702 O O . VAL A 1 89 ? -3.135 6.477 3.221 1 86.25 89 VAL A O 1
ATOM 705 N N . ASP A 1 90 ? -4.578 6.344 1.477 1 87.56 90 ASP A N 1
ATOM 706 C CA . ASP A 1 90 ? -3.666 7.016 0.555 1 87.56 90 ASP A CA 1
ATOM 707 C C . ASP A 1 90 ? -3.906 8.523 0.543 1 87.56 90 ASP A C 1
ATOM 709 O O . ASP A 1 90 ? -5.039 8.977 0.356 1 87.56 90 ASP A O 1
ATOM 713 N N . ILE A 1 91 ? -2.889 9.273 0.9 1 93.75 91 ILE A N 1
ATOM 714 C CA . ILE A 1 91 ? -2.877 10.727 0.76 1 93.75 91 ILE A CA 1
ATOM 715 C C . ILE A 1 91 ? -1.977 11.125 -0.407 1 93.75 91 ILE A C 1
ATOM 717 O O . ILE A 1 91 ? -0.765 10.906 -0.369 1 93.75 91 ILE A O 1
ATOM 721 N N . ARG A 1 92 ? -2.639 11.734 -1.499 1 91.75 92 ARG A N 1
ATOM 722 C CA . ARG A 1 92 ? -1.848 11.883 -2.715 1 91.75 92 ARG A CA 1
ATOM 723 C C . ARG A 1 92 ? -2.354 13.055 -3.553 1 91.75 92 ARG A C 1
ATOM 725 O O . ARG A 1 92 ? -3.549 13.352 -3.555 1 91.75 92 ARG A O 1
ATOM 732 N N . LYS A 1 93 ? -1.369 13.664 -4.172 1 94.31 93 LYS A N 1
ATOM 733 C CA . LYS A 1 93 ? -1.698 14.695 -5.152 1 94.31 93 LYS A CA 1
ATOM 734 C C . LYS A 1 93 ? -2.174 14.07 -6.461 1 94.31 93 LYS A C 1
ATOM 736 O O . LYS A 1 93 ? -1.593 13.094 -6.941 1 94.31 93 LYS A O 1
ATOM 741 N N . TYR A 1 94 ? -3.205 14.633 -6.984 1 90.62 94 TYR A N 1
ATOM 742 C CA . TYR A 1 94 ? -3.732 14.211 -8.273 1 90.62 94 TYR A CA 1
ATOM 743 C C . TYR A 1 94 ? -3.641 15.336 -9.297 1 90.62 94 TYR A C 1
ATOM 745 O O . TYR A 1 94 ? -3.764 16.516 -8.945 1 90.62 94 TYR A O 1
ATOM 753 N N . ARG A 1 95 ? -3.299 14.891 -10.477 1 89 95 ARG A N 1
ATOM 754 C CA . ARG A 1 95 ? -3.256 15.852 -11.562 1 89 95 ARG A CA 1
ATOM 755 C C . ARG A 1 95 ? -4.426 15.656 -12.523 1 89 95 ARG A C 1
ATOM 757 O O . ARG A 1 95 ? -4.867 14.523 -12.742 1 89 95 ARG A O 1
ATOM 764 N N . MET A 1 96 ? -4.91 16.812 -12.93 1 81.94 96 MET A N 1
ATOM 765 C CA . MET A 1 96 ? -5.98 16.719 -13.922 1 81.94 96 MET A CA 1
ATOM 766 C C . MET A 1 96 ? -5.441 16.203 -15.25 1 81.94 96 MET A C 1
ATOM 768 O O . MET A 1 96 ? -4.316 16.531 -15.641 1 81.94 96 MET A O 1
ATOM 772 N N . ASN A 1 97 ? -6.137 15.141 -15.758 1 73.5 97 ASN A N 1
ATOM 773 C CA . ASN A 1 97 ? -5.758 14.648 -17.078 1 73.5 97 ASN A CA 1
ATOM 774 C C . ASN A 1 97 ? -6.449 15.43 -18.188 1 73.5 97 ASN A C 1
ATOM 776 O O . ASN A 1 97 ? -7.676 15.375 -18.312 1 73.5 97 ASN A O 1
ATOM 780 N N . PRO A 1 98 ? -5.727 16.281 -18.938 1 66.38 98 PRO A N 1
ATOM 781 C CA . PRO A 1 98 ? -6.312 17.156 -19.953 1 66.38 98 PRO A CA 1
ATOM 782 C C . PRO A 1 98 ? -7.219 16.406 -20.922 1 66.38 98 PRO A C 1
ATOM 784 O O . PRO A 1 98 ? -8.258 16.922 -21.328 1 66.38 98 PRO A O 1
ATOM 787 N N . PRO A 1 99 ? -6.766 15.297 -21.469 1 65.44 99 PRO A N 1
ATOM 788 C CA . PRO A 1 99 ? -7.66 14.68 -22.453 1 65.44 99 PRO A CA 1
ATOM 789 C C . PRO A 1 99 ? -9 14.273 -21.859 1 65.44 99 PRO A C 1
ATOM 791 O O . PRO A 1 99 ? -10.016 14.242 -22.562 1 65.44 99 PRO A O 1
ATOM 794 N N . ASN A 1 100 ? -8.945 13.891 -20.688 1 62.5 100 ASN A N 1
ATOM 795 C CA . ASN A 1 100 ? -10.172 13.508 -19.984 1 62.5 100 ASN A CA 1
ATOM 796 C C . ASN A 1 100 ? -10.43 14.406 -18.781 1 62.5 100 ASN A C 1
ATOM 798 O O . ASN A 1 100 ? -10.016 14.094 -17.672 1 62.5 100 ASN A O 1
ATOM 802 N N . LYS A 1 101 ? -10.781 15.594 -19.016 1 60.88 101 LYS A N 1
ATOM 803 C CA . LYS A 1 101 ? -10.922 16.688 -18.062 1 60.88 101 LYS A CA 1
ATOM 804 C C . LYS A 1 101 ? -11.539 16.188 -16.75 1 60.88 101 LYS A C 1
ATOM 806 O O . LYS A 1 101 ? -11.359 16.812 -15.703 1 60.88 101 LYS A O 1
ATOM 811 N N . ASP A 1 102 ? -12.203 15.031 -16.812 1 64.44 102 ASP A N 1
ATOM 812 C CA . ASP A 1 102 ? -13 14.648 -15.648 1 64.44 102 ASP A CA 1
ATOM 813 C C . ASP A 1 102 ? -12.281 13.594 -14.812 1 64.44 102 ASP A C 1
ATOM 815 O O . ASP A 1 102 ? -12.75 13.211 -13.742 1 64.44 102 ASP A O 1
ATOM 819 N N . GLU A 1 103 ? -11.047 13.359 -15.32 1 73.94 103 GLU A N 1
ATOM 820 C CA . GLU A 1 103 ? -10.391 12.289 -14.578 1 73.94 103 GLU A CA 1
ATOM 821 C C . GLU A 1 103 ? -9.086 12.766 -13.938 1 73.94 103 GLU A C 1
ATOM 823 O O . GLU A 1 103 ? -8.297 13.461 -14.586 1 73.94 103 GLU A O 1
ATOM 828 N N . SER A 1 104 ? -9.023 12.789 -12.648 1 80.38 104 SER A N 1
ATOM 829 C CA . SER A 1 104 ? -7.785 13.102 -11.938 1 80.38 104 SER A CA 1
ATOM 830 C C . SER A 1 104 ? -6.914 11.859 -11.766 1 80.38 104 SER A C 1
ATOM 832 O O . SER A 1 104 ? -7.41 10.789 -11.422 1 80.38 104 SER A O 1
ATOM 834 N N . LEU A 1 105 ? -5.715 11.961 -12.219 1 80.62 105 LEU A N 1
ATOM 835 C CA . LEU A 1 105 ? -4.758 10.859 -12.117 1 80.62 105 LEU A CA 1
ATOM 836 C C . LEU A 1 105 ? -3.812 11.078 -10.945 1 80.62 105 LEU A C 1
ATOM 838 O O . LEU A 1 105 ? -3.402 12.203 -10.672 1 80.62 105 LEU A O 1
ATOM 842 N N . PRO A 1 106 ? -3.488 9.945 -10.32 1 82 106 PRO A N 1
ATOM 843 C CA . PRO A 1 106 ? -2.555 10.086 -9.203 1 82 106 PRO A CA 1
ATOM 844 C C . PRO A 1 106 ? -1.137 10.422 -9.656 1 82 106 PRO A C 1
ATOM 846 O O . PRO A 1 106 ? -0.705 9.984 -10.727 1 82 106 PRO A O 1
ATOM 849 N N . THR A 1 107 ? -0.418 11.258 -8.828 1 87.44 107 THR A N 1
ATOM 850 C CA . THR A 1 107 ? 0.988 11.562 -9.07 1 87.44 107 THR A CA 1
ATOM 851 C C . THR A 1 107 ? 1.885 10.75 -8.141 1 87.44 107 THR A C 1
ATOM 853 O O . THR A 1 107 ? 1.397 9.938 -7.355 1 87.44 107 THR A O 1
ATOM 856 N N . LYS A 1 108 ? 3.096 10.914 -8.234 1 81 108 LYS A N 1
ATOM 857 C CA . LYS A 1 108 ? 4.047 10.242 -7.355 1 81 108 LYS A CA 1
ATOM 858 C C . LYS A 1 108 ? 4.133 10.945 -6.004 1 81 108 LYS A C 1
ATOM 860 O O . LYS A 1 108 ? 4.707 10.414 -5.055 1 81 108 LYS A O 1
ATOM 865 N N . LYS A 1 109 ? 3.504 12.078 -5.883 1 92.06 109 LYS A N 1
ATOM 866 C CA . LYS A 1 109 ? 3.539 12.836 -4.637 1 92.06 109 LYS A CA 1
ATOM 867 C C . LYS A 1 109 ? 2.469 12.352 -3.666 1 92.06 109 LYS A C 1
ATOM 869 O O . LYS A 1 109 ? 1.316 12.781 -3.734 1 92.06 109 LYS A O 1
ATOM 874 N N . GLY A 1 110 ? 2.854 11.43 -2.811 1 93.69 110 GLY A N 1
ATOM 875 C CA . GLY A 1 110 ? 1.902 10.875 -1.86 1 93.69 110 GLY A CA 1
ATOM 876 C C . GLY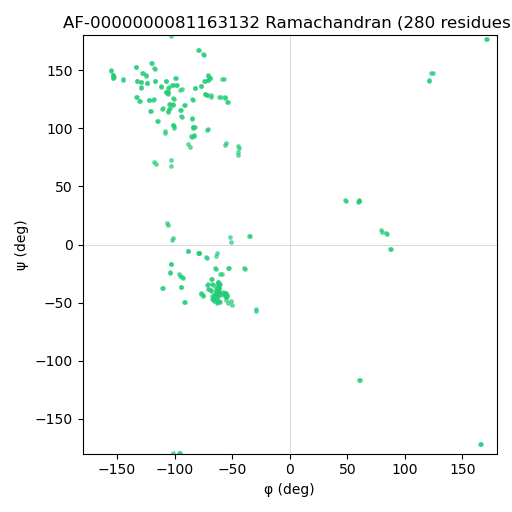 A 1 110 ? 2.443 9.68 -1.1 1 93.69 110 GLY A C 1
ATOM 877 O O . GLY A 1 110 ? 3.602 9.297 -1.279 1 93.69 110 GLY A O 1
ATOM 878 N N . ILE A 1 111 ? 1.562 9.242 -0.191 1 90.56 111 ILE A N 1
ATOM 879 C CA . ILE A 1 111 ? 1.957 8.133 0.669 1 90.56 111 ILE A CA 1
ATOM 880 C C . ILE A 1 111 ? 0.719 7.355 1.117 1 90.56 111 ILE A C 1
ATOM 882 O O . ILE A 1 111 ? -0.341 7.945 1.342 1 90.56 111 ILE A O 1
ATOM 886 N N . CYS A 1 112 ? 0.863 6.086 1.236 1 85.88 112 CYS A N 1
ATOM 887 C CA . CYS A 1 112 ? -0.188 5.215 1.747 1 85.88 112 CYS A CA 1
ATOM 888 C C . CYS A 1 112 ? 0.105 4.789 3.182 1 85.88 112 CYS A C 1
ATOM 890 O O . CYS A 1 112 ? 1.113 4.133 3.443 1 85.88 112 CYS A O 1
ATOM 892 N N . LEU A 1 113 ? -0.774 5.168 4.105 1 87.19 113 LEU A N 1
ATOM 893 C CA . LEU A 1 113 ? -0.582 4.832 5.512 1 87.19 113 LEU A CA 1
ATOM 894 C C . LEU A 1 113 ? -1.335 3.557 5.875 1 87.19 113 LEU A C 1
ATOM 896 O O . LEU A 1 113 ? -2.527 3.432 5.586 1 87.19 113 LEU A O 1
ATOM 900 N N . ARG A 1 114 ? -0.647 2.701 6.543 1 78.5 114 ARG A N 1
ATOM 901 C CA . ARG A 1 114 ? -1.276 1.494 7.066 1 78.5 114 ARG A CA 1
ATOM 902 C C . ARG A 1 114 ? -2.148 1.812 8.281 1 78.5 114 ARG A C 1
ATOM 904 O O . ARG A 1 114 ? -2.059 2.902 8.844 1 78.5 114 ARG A O 1
ATOM 911 N N . PRO A 1 115 ? -2.996 0.876 8.594 1 76.12 115 PRO A N 1
ATOM 912 C CA . PRO A 1 115 ? -3.947 1.147 9.672 1 76.12 115 PRO A CA 1
ATOM 913 C C . PRO A 1 115 ? -3.264 1.568 10.969 1 76.12 115 PRO A C 1
ATOM 915 O O . PRO A 1 115 ? -3.703 2.518 11.625 1 76.12 115 PRO A O 1
ATOM 918 N N . THR A 1 116 ? -2.123 0.865 11.32 1 80.31 116 THR A N 1
ATOM 919 C CA . THR A 1 116 ? -1.445 1.212 12.57 1 80.31 116 THR A CA 1
ATOM 920 C C . THR A 1 116 ? -0.815 2.598 12.469 1 80.31 116 THR A C 1
ATOM 922 O O . THR A 1 116 ? -0.827 3.359 13.445 1 80.31 116 THR A O 1
ATOM 925 N N . GLU A 1 117 ? -0.254 2.887 11.32 1 85.62 117 GLU A N 1
ATOM 926 C CA . GLU A 1 117 ? 0.35 4.199 11.109 1 85.62 117 GLU A CA 1
ATOM 927 C C . GLU A 1 117 ? -0.7 5.305 11.164 1 85.62 117 GLU A C 1
ATOM 929 O O . GLU A 1 117 ? -0.471 6.355 11.766 1 85.62 117 GLU A O 1
ATOM 934 N N . TYR A 1 118 ? -1.739 4.945 10.586 1 85.75 118 TYR A N 1
ATOM 935 C CA . TYR A 1 118 ? -2.852 5.891 10.57 1 85.75 118 TYR A CA 1
ATOM 936 C C . TYR A 1 118 ? -3.389 6.125 11.977 1 85.75 118 TYR A C 1
ATOM 938 O O . TYR A 1 118 ? -3.656 7.266 12.367 1 85.75 118 TYR A O 1
ATOM 946 N N . ASP A 1 119 ? -3.607 5.137 12.648 1 85.25 119 ASP A N 1
ATOM 947 C CA . ASP A 1 119 ? -4.094 5.254 14.016 1 85.25 119 ASP A CA 1
ATOM 948 C C . ASP A 1 119 ? -3.145 6.102 14.867 1 85.25 119 ASP A C 1
ATOM 950 O O . ASP A 1 119 ? -3.59 6.938 15.656 1 85.25 119 ASP A O 1
ATOM 954 N N . THR A 1 120 ? -1.912 5.898 14.75 1 90.38 120 THR A N 1
ATOM 955 C CA . THR A 1 120 ? -0.909 6.652 15.5 1 90.38 120 THR A CA 1
ATOM 956 C C . THR A 1 120 ? -0.984 8.141 15.156 1 90.38 120 THR A C 1
ATOM 958 O O . THR A 1 120 ? -0.919 8.992 16.047 1 90.38 120 THR A O 1
ATOM 961 N N . LEU A 1 121 ? -1.17 8.43 13.906 1 91.25 121 LEU A N 1
ATOM 962 C CA . LEU A 1 121 ? -1.255 9.812 13.453 1 91.25 121 LEU A CA 1
ATOM 963 C C . LEU A 1 121 ? -2.463 10.508 14.062 1 91.25 121 LEU A C 1
ATOM 965 O O . LEU A 1 121 ? -2.348 11.633 14.562 1 91.25 121 LEU A O 1
ATOM 969 N N . ILE A 1 122 ? -3.592 9.906 13.992 1 87.25 122 ILE A N 1
ATOM 970 C CA . ILE A 1 122 ? -4.816 10.5 14.508 1 87.25 122 ILE A CA 1
ATOM 971 C C . ILE A 1 122 ? -4.691 10.719 16.016 1 87.25 122 ILE A C 1
ATOM 973 O O . ILE A 1 122 ? -5.105 11.758 16.531 1 87.25 122 ILE A O 1
ATOM 977 N N . ASN A 1 123 ? -4.133 9.781 16.641 1 88.56 123 ASN A N 1
ATOM 978 C CA . ASN A 1 123 ? -3.932 9.914 18.078 1 88.56 123 ASN A CA 1
ATOM 979 C C . ASN A 1 123 ? -3.021 11.094 18.406 1 88.56 123 ASN A C 1
ATOM 981 O O . ASN A 1 123 ? -3.279 11.836 19.359 1 88.56 123 ASN A O 1
ATOM 985 N N . LEU A 1 124 ? -2.029 11.203 17.672 1 88.06 124 LEU A N 1
ATOM 986 C CA . LEU A 1 124 ? -1.101 12.312 17.844 1 88.06 124 LEU A CA 1
ATOM 987 C C . LEU A 1 124 ? -1.787 13.648 17.578 1 88.06 124 LEU A C 1
ATOM 989 O O . LEU A 1 124 ? -1.605 14.609 18.312 1 88.06 124 LEU A O 1
ATOM 993 N N . ALA A 1 125 ? -2.561 13.68 16.516 1 84.06 125 ALA A N 1
ATOM 994 C CA . ALA A 1 125 ? -3.215 14.922 16.094 1 84.06 125 ALA A CA 1
ATOM 995 C C . ALA A 1 125 ? -4.234 15.375 17.141 1 84.06 125 ALA A C 1
ATOM 997 O O . ALA A 1 125 ? -4.402 16.578 17.375 1 84.06 125 ALA A O 1
ATOM 998 N N . VAL A 1 126 ? -4.922 14.516 17.609 1 80.88 126 VAL A N 1
ATOM 999 C CA . VAL A 1 126 ? -5.945 14.844 18.594 1 80.88 126 VAL A CA 1
ATOM 1000 C C . VAL A 1 126 ? -5.281 15.297 19.891 1 80.88 126 VAL A C 1
ATOM 1002 O O . VAL A 1 126 ? -5.797 16.172 20.594 1 80.88 126 VAL A O 1
ATOM 1005 N N . ARG A 1 127 ? -4.16 14.82 20.156 1 82.38 127 ARG A N 1
ATOM 1006 C CA . ARG A 1 127 ? -3.521 15.078 21.438 1 82.38 127 ARG A CA 1
ATOM 1007 C C . ARG A 1 127 ? -2.609 16.297 21.359 1 82.38 127 ARG A C 1
ATOM 1009 O O . ARG A 1 127 ? -2.322 16.938 22.391 1 82.38 127 ARG A O 1
ATOM 1016 N N . SER A 1 128 ? -2.148 16.438 20.141 1 75.94 128 SER A N 1
ATOM 1017 C CA . SER A 1 128 ? -1.127 17.484 20.047 1 75.94 128 SER A CA 1
ATOM 1018 C C . SER A 1 128 ? -1.684 18.75 19.406 1 75.94 128 SER A C 1
ATOM 1020 O O . SER A 1 128 ? -2.234 18.703 18.312 1 75.94 128 SER A O 1
ATOM 1022 N N . LYS A 1 129 ? -1.635 19.812 20.078 1 71.38 129 LYS A N 1
ATOM 1023 C CA . LYS A 1 129 ? -2.088 21.125 19.625 1 71.38 129 LYS A CA 1
ATOM 1024 C C . LYS A 1 129 ? -1.139 21.688 18.578 1 71.38 129 LYS A C 1
ATOM 1026 O O . LYS A 1 129 ? -1.466 22.672 17.906 1 71.38 129 LYS A O 1
ATOM 1031 N N . ILE A 1 130 ? 0.005 21.062 18.438 1 65.25 130 ILE A N 1
ATOM 1032 C CA . ILE A 1 130 ? 1.062 21.578 17.562 1 65.25 130 ILE A CA 1
ATOM 1033 C C . ILE A 1 130 ? 0.592 21.578 16.109 1 65.25 130 ILE A C 1
ATOM 1035 O O . ILE A 1 130 ? 1.124 22.312 15.281 1 65.25 130 ILE A O 1
ATOM 1039 N N . PHE A 1 131 ? -0.36 20.828 15.805 1 67.69 131 PHE A N 1
ATOM 1040 C CA . PHE A 1 131 ? -0.826 20.719 14.43 1 67.69 131 PHE A CA 1
ATOM 1041 C C . PHE A 1 131 ? -1.89 21.766 14.133 1 67.69 131 PHE A C 1
ATOM 1043 O O . PHE A 1 131 ? -2.322 21.922 12.984 1 67.69 131 PHE A O 1
ATOM 1050 N N . TYR A 1 132 ? -2.225 22.422 15.156 1 62.16 132 TYR A N 1
ATOM 1051 C CA . TYR A 1 132 ? -3.254 23.438 14.977 1 62.16 132 TYR A CA 1
ATOM 1052 C C . TYR A 1 132 ? -2.658 24.844 15.062 1 62.16 132 TYR A C 1
ATOM 1054 O O . TYR A 1 132 ? -1.957 25.172 16.016 1 62.16 132 TYR A O 1
ATOM 1062 N N . PRO A 1 133 ? -2.332 25.438 13.867 1 54.22 133 PRO A N 1
ATOM 1063 C CA . PRO A 1 133 ? -1.676 26.75 13.812 1 54.22 133 PRO A CA 1
ATOM 1064 C C . PRO A 1 133 ? -2.035 27.641 15 1 54.22 133 PRO A C 1
ATOM 1066 O O . PRO A 1 133 ? -1.201 28.422 15.461 1 54.22 133 PRO A O 1
ATOM 1069 N N . ASN A 1 134 ? -3.277 27.828 15.125 1 49.69 134 ASN A N 1
ATOM 1070 C CA . ASN A 1 134 ? -3.543 28.906 16.062 1 49.69 134 ASN A CA 1
ATOM 1071 C C . ASN A 1 134 ? -3.049 28.562 17.469 1 49.69 134 ASN A C 1
ATOM 1073 O O . ASN A 1 134 ? -3.33 29.281 18.422 1 49.69 134 ASN A O 1
ATOM 1077 N N . SER A 1 135 ? -2.617 27.25 17.578 1 47.75 135 SER A N 1
ATOM 1078 C CA . SER A 1 135 ? -2.287 27.047 18.984 1 47.75 135 SER A CA 1
ATOM 1079 C C . SER A 1 135 ? -0.839 27.422 19.281 1 47.75 135 SER A C 1
ATOM 1081 O O . SER A 1 135 ? 0.084 26.906 18.641 1 47.75 135 SER A O 1
ATOM 1083 N N . ARG A 1 136 ? -0.45 28.578 19.562 1 41.91 136 ARG A N 1
ATOM 1084 C CA . ARG A 1 136 ? 0.785 29.203 20.031 1 41.91 136 ARG A CA 1
ATOM 1085 C C . ARG A 1 136 ? 1.521 28.281 21 1 41.91 136 ARG A C 1
ATOM 1087 O O . ARG A 1 136 ? 2.369 28.734 21.766 1 41.91 136 ARG A O 1
ATOM 1094 N N . THR A 1 137 ? 1.116 26.969 21.234 1 42.84 137 THR A N 1
ATOM 1095 C CA . THR A 1 137 ? 1.773 26.297 22.359 1 42.84 137 THR A CA 1
ATOM 1096 C C . THR A 1 137 ? 3.127 25.734 21.938 1 42.84 137 THR A C 1
ATOM 1098 O O . THR A 1 137 ? 3.209 24.953 20.984 1 42.84 137 THR A O 1
ATOM 1101 N N . LYS A 1 138 ? 4.301 26.375 22.234 1 38.81 138 LYS A N 1
ATOM 1102 C CA . LYS A 1 138 ? 5.699 25.953 22.219 1 38.81 138 LYS A CA 1
ATOM 1103 C C . LYS A 1 138 ? 5.871 24.594 22.859 1 38.81 138 LYS A C 1
ATOM 1105 O O . LYS A 1 138 ? 5.59 24.422 24.047 1 38.81 138 LYS A O 1
ATOM 1110 N N . PHE A 1 139 ? 5.719 23.469 22.266 1 37.22 139 PHE A N 1
ATOM 1111 C CA . PHE A 1 139 ? 6 22.219 22.969 1 37.22 139 PHE A CA 1
ATOM 1112 C C . PHE A 1 139 ? 7.496 22.047 23.188 1 37.22 139 PHE A C 1
ATOM 1114 O O . PHE A 1 139 ? 8.281 22.141 22.25 1 37.22 139 PHE A O 1
ATOM 1121 N N . ARG A 1 140 ? 7.938 22.359 24.328 1 30.48 140 ARG A N 1
ATOM 1122 C CA . ARG A 1 140 ? 9.242 22.016 24.891 1 30.48 140 ARG A CA 1
ATOM 1123 C C . ARG A 1 140 ? 9.461 20.516 24.891 1 30.48 140 ARG A C 1
ATOM 1125 O O . ARG A 1 140 ? 8.68 19.766 25.469 1 30.48 140 ARG A O 1
ATOM 1132 N N . VAL A 1 141 ? 9.945 19.953 23.812 1 31.44 141 VAL A N 1
ATOM 1133 C CA . VAL A 1 141 ? 10.516 18.609 23.891 1 31.44 141 VAL A CA 1
ATOM 1134 C C . VAL A 1 141 ? 11.414 18.5 25.109 1 31.44 141 VAL A C 1
ATOM 1136 O O . VAL A 1 141 ? 12.469 19.125 25.188 1 31.44 141 VAL A O 1
ATOM 1139 N N . THR A 1 142 ? 10.688 18.359 26.25 1 27.69 142 THR A N 1
ATOM 1140 C CA . THR A 1 142 ? 11.531 17.969 27.375 1 27.69 142 THR A CA 1
ATOM 1141 C C . THR A 1 142 ? 11.906 16.484 27.281 1 27.69 142 THR A C 1
ATOM 1143 O O . THR A 1 142 ? 11.07 15.648 26.922 1 27.69 142 THR A O 1
ATOM 1146 N N . MET B 1 1 ? 20.531 -16.5 -15.312 1 48.62 1 MET B N 1
ATOM 1147 C CA . MET B 1 1 ? 19.234 -16.625 -14.656 1 48.62 1 MET B CA 1
ATOM 1148 C C . MET B 1 1 ? 18.203 -17.281 -15.578 1 48.62 1 MET B C 1
ATOM 1150 O O . MET B 1 1 ? 18.188 -17 -16.781 1 48.62 1 MET B O 1
ATOM 1154 N N . SER B 1 2 ? 17.672 -18.422 -15.242 1 60.66 2 SER B N 1
ATOM 1155 C CA . SER B 1 2 ? 16.797 -19.156 -16.156 1 60.66 2 SER B CA 1
ATOM 1156 C C . SER B 1 2 ? 15.648 -18.281 -16.625 1 60.66 2 SER B C 1
ATOM 1158 O O . SER B 1 2 ? 15.195 -17.375 -15.906 1 60.66 2 SER B O 1
ATOM 1160 N N . SER B 1 3 ? 15.484 -18.094 -17.906 1 75.38 3 SER B N 1
ATOM 1161 C CA . SER B 1 3 ? 14.445 -17.297 -18.547 1 75.38 3 SER B CA 1
ATOM 1162 C C . SER B 1 3 ? 13.055 -17.75 -18.141 1 75.38 3 SER B C 1
ATOM 1164 O O . SER B 1 3 ? 12.805 -18.953 -18.031 1 75.38 3 SER B O 1
ATOM 1166 N N . PRO B 1 4 ? 12.281 -16.859 -17.672 1 77.69 4 PRO B N 1
ATOM 1167 C CA . PRO B 1 4 ? 10.922 -17.234 -17.312 1 77.69 4 PRO B CA 1
ATOM 1168 C C . PRO B 1 4 ? 10.141 -17.844 -18.484 1 77.69 4 PRO B C 1
ATOM 1170 O O . PRO B 1 4 ? 10.422 -17.516 -19.641 1 77.69 4 PRO B O 1
ATOM 1173 N N . ARG B 1 5 ? 9.312 -18.859 -18.219 1 79.44 5 ARG B N 1
ATOM 1174 C CA . ARG B 1 5 ? 8.398 -19.422 -19.203 1 79.44 5 ARG B CA 1
ATOM 1175 C C . ARG B 1 5 ? 7.465 -18.344 -19.766 1 79.44 5 ARG B C 1
ATOM 1177 O O . ARG B 1 5 ? 7.195 -18.312 -20.953 1 79.44 5 ARG B O 1
ATOM 1184 N N . CYS B 1 6 ? 6.992 -17.531 -18.953 1 85.62 6 CYS B N 1
ATOM 1185 C CA . CYS B 1 6 ? 6.102 -16.438 -19.344 1 85.62 6 CYS B CA 1
ATOM 1186 C C . CYS B 1 6 ? 6.195 -15.289 -18.359 1 85.62 6 CYS B C 1
ATOM 1188 O O . CYS B 1 6 ? 6.496 -15.492 -17.172 1 85.62 6 CYS B O 1
ATOM 1190 N N . SER B 1 7 ? 6.113 -14.125 -18.938 1 91.25 7 SER B N 1
ATOM 1191 C CA . SER B 1 7 ? 6.125 -12.891 -18.156 1 91.25 7 SER B CA 1
ATOM 1192 C C . SER B 1 7 ? 5.012 -11.945 -18.609 1 91.25 7 SER B C 1
ATOM 1194 O O . SER B 1 7 ? 4.848 -11.695 -19.797 1 91.25 7 SER B O 1
ATOM 1196 N N . PHE B 1 8 ? 4.211 -11.492 -17.703 1 93.38 8 PHE B N 1
ATOM 1197 C CA . PHE B 1 8 ? 3.107 -10.586 -18.016 1 93.38 8 PHE B CA 1
ATOM 1198 C C . PHE B 1 8 ? 3.129 -9.367 -17.109 1 93.38 8 PHE B C 1
ATOM 1200 O O . PHE B 1 8 ? 3.318 -9.484 -15.898 1 93.38 8 PHE B O 1
ATOM 1207 N N . PRO B 1 9 ? 2.936 -8.234 -17.75 1 94.19 9 PRO B N 1
ATOM 1208 C CA . PRO B 1 9 ? 2.818 -7.031 -16.922 1 94.19 9 PRO B CA 1
ATOM 1209 C C . PRO B 1 9 ? 1.482 -6.945 -16.188 1 94.19 9 PRO B C 1
ATOM 1211 O O . PRO B 1 9 ? 0.442 -7.297 -16.75 1 94.19 9 PRO B O 1
ATOM 1214 N N . LEU B 1 10 ? 1.502 -6.484 -14.938 1 93.5 10 LEU B N 1
ATOM 1215 C CA . LEU B 1 10 ? 0.29 -6.301 -14.148 1 93.5 10 LEU B CA 1
ATOM 1216 C C . LEU B 1 10 ? -0.081 -4.824 -14.055 1 93.5 10 LEU B C 1
ATOM 1218 O O . LEU B 1 10 ? -1.226 -4.488 -13.742 1 93.5 10 LEU B O 1
ATOM 1222 N N . GLY B 1 11 ? 0.909 -4.02 -14.227 1 86.81 11 GLY B N 1
ATOM 1223 C CA . GLY B 1 11 ? 0.761 -2.584 -14.047 1 86.81 11 GLY B CA 1
ATOM 1224 C C . GLY B 1 11 ? 1.718 -2.01 -13.023 1 86.81 11 GLY B C 1
ATOM 1225 O O . GLY B 1 11 ? 2.107 -2.699 -12.078 1 86.81 11 GLY B O 1
ATOM 1226 N N . ASN B 1 12 ? 2.172 -0.779 -13.188 1 79.31 12 ASN B N 1
ATOM 1227 C CA . ASN B 1 12 ? 3.012 -0.046 -12.242 1 79.31 12 ASN B CA 1
ATOM 1228 C C . ASN B 1 12 ? 4.336 -0.761 -12 1 79.31 12 ASN B C 1
ATOM 1230 O O . ASN B 1 12 ? 4.824 -0.805 -10.867 1 79.31 12 ASN B O 1
ATOM 1234 N N . GLY B 1 13 ? 4.891 -1.338 -12.953 1 88.5 13 GLY B N 1
ATOM 1235 C CA . GLY B 1 13 ? 6.199 -1.97 -12.875 1 88.5 13 GLY B CA 1
ATOM 1236 C C . GLY B 1 13 ? 6.16 -3.342 -12.227 1 88.5 13 GLY B C 1
ATOM 1237 O O . GLY B 1 13 ? 7.203 -3.902 -11.883 1 88.5 13 GLY B O 1
ATOM 1238 N N . ARG B 1 14 ? 4.992 -3.854 -12.07 1 91.06 14 ARG B N 1
ATOM 1239 C CA . ARG B 1 14 ? 4.867 -5.18 -11.469 1 91.06 14 ARG B CA 1
ATOM 1240 C C . ARG B 1 14 ? 4.605 -6.238 -12.539 1 91.06 14 ARG B C 1
ATOM 1242 O O . ARG B 1 14 ? 3.85 -6 -13.484 1 91.06 14 ARG B O 1
ATOM 1249 N N . LEU B 1 15 ? 5.309 -7.352 -12.352 1 95.81 15 LEU B N 1
ATOM 1250 C CA . LEU B 1 15 ? 5.168 -8.445 -13.305 1 95.81 15 LEU B CA 1
ATOM 1251 C C . LEU B 1 15 ? 4.855 -9.758 -12.594 1 95.81 15 LEU B C 1
ATOM 1253 O O . LEU B 1 15 ? 5.262 -9.953 -11.445 1 95.81 15 LEU B O 1
ATOM 1257 N N . ILE B 1 16 ? 4.121 -10.539 -13.242 1 94.81 16 ILE B N 1
ATOM 1258 C CA . ILE B 1 16 ? 3.969 -11.938 -12.867 1 94.81 16 ILE B CA 1
ATOM 1259 C C . ILE B 1 16 ? 4.734 -12.828 -13.852 1 94.81 16 ILE B C 1
ATOM 1261 O O . ILE B 1 16 ? 4.652 -12.625 -15.062 1 94.81 16 ILE B O 1
ATOM 1265 N N . GLN B 1 17 ? 5.52 -13.695 -13.266 1 93.62 17 GLN B N 1
ATOM 1266 C CA . GLN B 1 17 ? 6.324 -14.578 -14.102 1 93.62 17 GLN B CA 1
ATOM 1267 C C . GLN B 1 17 ? 6.156 -16.031 -13.672 1 93.62 17 GLN B C 1
ATOM 1269 O O . GLN B 1 17 ? 6.066 -16.328 -12.477 1 93.62 17 GLN B O 1
ATOM 1274 N N . VAL B 1 18 ? 6.082 -16.891 -14.656 1 91.75 18 VAL B N 1
ATOM 1275 C CA . VAL B 1 18 ? 6.09 -18.328 -14.414 1 91.75 18 VAL B CA 1
ATOM 1276 C C . VAL B 1 18 ? 7.477 -18.891 -14.703 1 91.75 18 VAL B C 1
ATOM 1278 O O . VAL B 1 18 ? 8 -18.734 -15.805 1 91.75 18 VAL B O 1
ATOM 1281 N N . LYS B 1 19 ? 8 -19.453 -13.664 1 89.75 19 LYS B N 1
ATOM 1282 C CA . LYS B 1 19 ? 9.336 -20.016 -13.773 1 89.75 19 LYS B CA 1
ATOM 1283 C C . LYS B 1 19 ? 9.312 -21.516 -13.484 1 89.75 19 LYS B C 1
ATOM 1285 O O . LYS B 1 19 ? 8.367 -22.031 -12.891 1 89.75 19 LYS B O 1
ATOM 1290 N N . GLU B 1 20 ? 10.273 -22.094 -14.016 1 86.06 20 GLU B N 1
ATOM 1291 C CA . GLU B 1 20 ? 10.438 -23.516 -13.758 1 86.06 20 GLU B CA 1
ATOM 1292 C C . GLU B 1 20 ? 11.758 -23.797 -13.055 1 86.06 20 GLU B C 1
ATOM 1294 O O . GLU B 1 20 ? 12.805 -23.266 -13.445 1 86.06 20 GLU B O 1
ATOM 1299 N N . TRP B 1 21 ? 11.609 -24.453 -11.953 1 83.81 21 TRP B N 1
ATOM 1300 C CA . TRP B 1 21 ? 12.781 -24.891 -11.203 1 83.81 21 TRP B CA 1
ATOM 1301 C C . TRP B 1 21 ? 12.672 -26.359 -10.836 1 83.81 21 TRP B C 1
ATOM 1303 O O . TRP B 1 21 ? 11.766 -26.766 -10.109 1 83.81 21 TRP B O 1
ATOM 1313 N N . GLN B 1 22 ? 13.758 -27.047 -11.32 1 85.94 22 GLN B N 1
ATOM 1314 C CA . GLN B 1 22 ? 13.82 -28.469 -11.031 1 85.94 22 GLN B CA 1
ATOM 1315 C C . GLN B 1 22 ? 12.492 -29.156 -11.352 1 85.94 22 GLN B C 1
ATOM 1317 O O . GLN B 1 22 ? 11.984 -29.938 -10.547 1 85.94 22 GLN B O 1
ATOM 1322 N N . GLY B 1 23 ? 11.82 -28.781 -12.383 1 82.69 23 GLY B N 1
ATOM 1323 C CA . GLY B 1 23 ? 10.609 -29.406 -12.891 1 82.69 23 GLY B CA 1
ATOM 1324 C C . GLY B 1 23 ? 9.344 -28.859 -12.25 1 82.69 23 GLY B C 1
ATOM 1325 O O . GLY B 1 23 ? 8.242 -29.297 -12.578 1 82.69 23 GLY B O 1
ATOM 1326 N N . GLU B 1 24 ? 9.609 -28.031 -11.359 1 86.44 24 GLU B N 1
ATOM 1327 C CA . GLU B 1 24 ? 8.438 -27.453 -10.711 1 86.44 24 GLU B CA 1
ATOM 1328 C C . GLU B 1 24 ? 8.195 -26.031 -11.172 1 86.44 24 GLU B C 1
ATOM 1330 O O . GLU B 1 24 ? 9.141 -25.25 -11.336 1 86.44 24 GLU B O 1
ATOM 1335 N N . LEU B 1 25 ? 6.934 -25.844 -11.43 1 86.81 25 LEU B N 1
ATOM 1336 C CA . LEU B 1 25 ? 6.574 -24.484 -11.828 1 86.81 25 LEU B CA 1
ATOM 1337 C C . LEU B 1 25 ? 6.4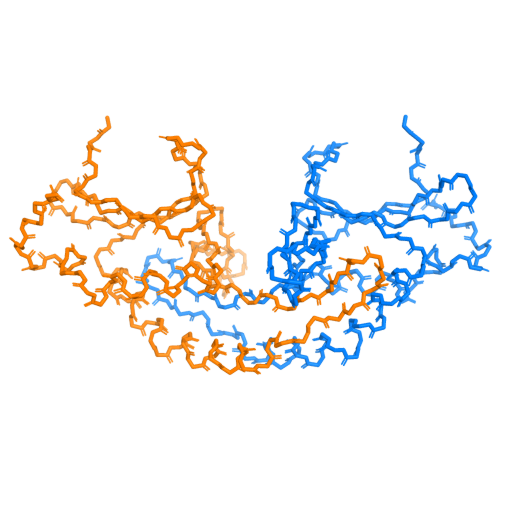02 -23.578 -10.609 1 86.81 25 LEU B C 1
ATOM 1339 O O . LEU B 1 25 ? 5.844 -24 -9.594 1 86.81 25 LEU B O 1
ATOM 1343 N N . ARG B 1 26 ? 6.984 -22.406 -10.75 1 92.56 26 ARG B N 1
ATOM 1344 C CA . ARG B 1 26 ? 6.805 -21.391 -9.727 1 92.56 26 ARG B CA 1
ATOM 1345 C C . ARG B 1 26 ? 6.266 -20.094 -10.328 1 92.56 26 ARG B C 1
ATOM 1347 O O . ARG B 1 26 ? 6.562 -19.766 -11.477 1 92.56 26 ARG B O 1
ATOM 1354 N N . VAL B 1 27 ? 5.461 -19.453 -9.594 1 94.38 27 VAL B N 1
ATOM 1355 C CA . VAL B 1 27 ? 4.891 -18.188 -10.047 1 94.38 27 VAL B CA 1
ATOM 1356 C C . VAL B 1 27 ? 5.46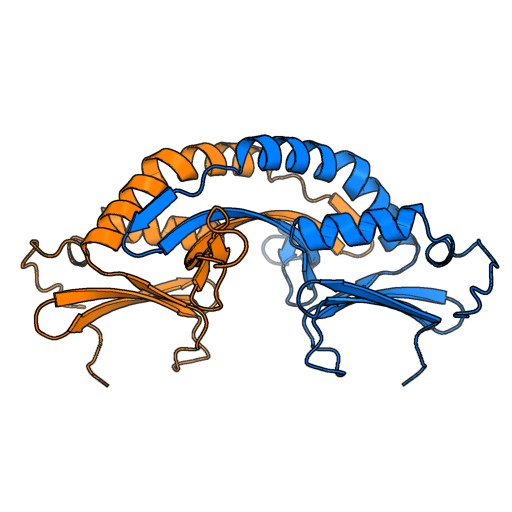5 -17.031 -9.234 1 94.38 27 VAL B C 1
ATOM 1358 O O . VAL B 1 27 ? 5.266 -16.953 -8.016 1 94.38 27 VAL B O 1
ATOM 1361 N N . ASP B 1 28 ? 6.156 -16.156 -9.93 1 95.31 28 ASP B N 1
ATOM 1362 C CA . ASP B 1 28 ? 6.758 -15 -9.281 1 95.31 28 ASP B CA 1
ATOM 1363 C C . ASP B 1 28 ? 5.918 -13.75 -9.516 1 95.31 28 ASP B C 1
ATOM 1365 O O . ASP B 1 28 ? 5.605 -13.406 -10.656 1 95.31 28 ASP B O 1
ATOM 1369 N N . ILE B 1 29 ? 5.531 -13.055 -8.414 1 96.44 29 ILE B N 1
ATOM 1370 C CA . ILE B 1 29 ? 4.898 -11.742 -8.469 1 96.44 29 ILE B CA 1
ATOM 1371 C C . ILE B 1 29 ? 5.816 -10.703 -7.828 1 96.44 29 ILE B C 1
ATOM 1373 O O . ILE B 1 29 ? 6.035 -10.719 -6.613 1 96.44 29 ILE B O 1
ATOM 1377 N N . ARG B 1 30 ? 6.465 -9.836 -8.719 1 95.62 30 ARG B N 1
ATOM 1378 C CA . ARG B 1 30 ? 7.539 -9 -8.195 1 95.62 30 ARG B CA 1
ATOM 1379 C C . ARG B 1 30 ? 7.555 -7.633 -8.867 1 95.62 30 ARG B C 1
ATOM 1381 O O . ARG B 1 30 ? 7.18 -7.508 -10.039 1 95.62 30 ARG B O 1
ATOM 1388 N N . GLU B 1 31 ? 7.844 -6.633 -8.062 1 92.06 31 GLU B N 1
ATOM 1389 C CA . GLU B 1 31 ? 8.102 -5.301 -8.594 1 92.06 31 GLU B CA 1
ATOM 1390 C C . GLU B 1 31 ? 9.43 -5.246 -9.336 1 92.06 31 GLU B C 1
ATOM 1392 O O . GLU B 1 31 ? 10.43 -5.812 -8.883 1 92.06 31 GLU B O 1
ATOM 1397 N N . TRP B 1 32 ? 9.477 -4.512 -10.43 1 92.62 32 TRP B N 1
ATOM 1398 C CA . TRP B 1 32 ? 10.656 -4.406 -11.281 1 92.62 32 TRP B CA 1
ATOM 1399 C C . TRP B 1 32 ? 11.078 -2.949 -11.453 1 92.62 32 TRP B C 1
ATOM 1401 O O . TRP B 1 32 ? 10.227 -2.055 -11.492 1 92.62 32 TRP B O 1
ATOM 1411 N N . GLU B 1 33 ? 12.289 -2.701 -11.422 1 88.5 33 GLU B N 1
ATOM 1412 C CA . GLU B 1 33 ? 12.906 -1.449 -11.852 1 88.5 33 GLU B CA 1
ATOM 1413 C C . GLU B 1 33 ? 13.531 -1.588 -13.234 1 88.5 33 GLU B C 1
ATOM 1415 O O . GLU B 1 33 ? 14.633 -2.127 -13.375 1 88.5 33 GLU B O 1
ATOM 1420 N N . GLY B 1 34 ? 12.758 -1.017 -14.188 1 89.38 34 GLY B N 1
ATOM 1421 C CA . GLY B 1 34 ? 13.172 -1.34 -15.539 1 89.38 34 GLY B CA 1
ATOM 1422 C C . GLY B 1 34 ? 13.125 -2.826 -15.844 1 89.38 34 GLY B C 1
ATOM 1423 O O . GLY B 1 34 ? 12.07 -3.455 -15.711 1 89.38 34 GLY B O 1
ATOM 1424 N N . ASP B 1 35 ? 14.312 -3.434 -16.141 1 89 35 ASP B N 1
ATOM 1425 C CA . ASP B 1 35 ? 14.359 -4.848 -16.5 1 89 35 ASP B CA 1
ATOM 1426 C C . ASP B 1 35 ? 14.945 -5.688 -15.375 1 89 35 ASP B C 1
ATOM 1428 O O . ASP B 1 35 ? 15.352 -6.832 -15.586 1 89 35 ASP B O 1
ATOM 1432 N N . VAL B 1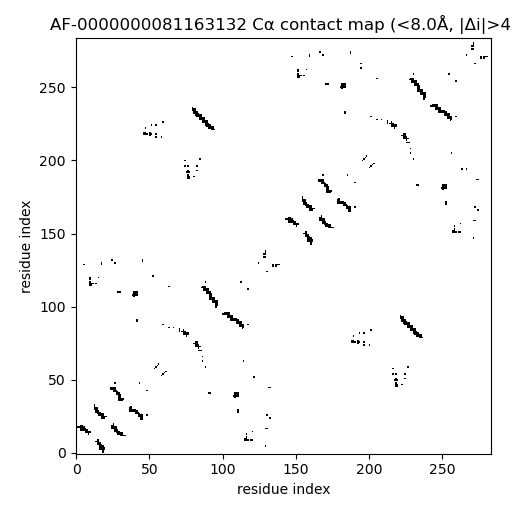 36 ? 14.938 -5.098 -14.203 1 92.94 36 VAL B N 1
ATOM 1433 C CA . VAL B 1 36 ? 15.555 -5.801 -13.086 1 92.94 36 VAL B CA 1
ATOM 1434 C C . VAL B 1 36 ? 14.539 -5.988 -11.961 1 92.94 36 VAL B C 1
ATOM 1436 O O . VAL B 1 36 ? 13.938 -5.02 -11.492 1 92.94 36 VAL B O 1
ATOM 1439 N N . PRO B 1 37 ? 14.391 -7.301 -11.586 1 93.62 37 PRO B N 1
ATOM 1440 C CA . PRO B 1 37 ? 13.469 -7.527 -10.469 1 93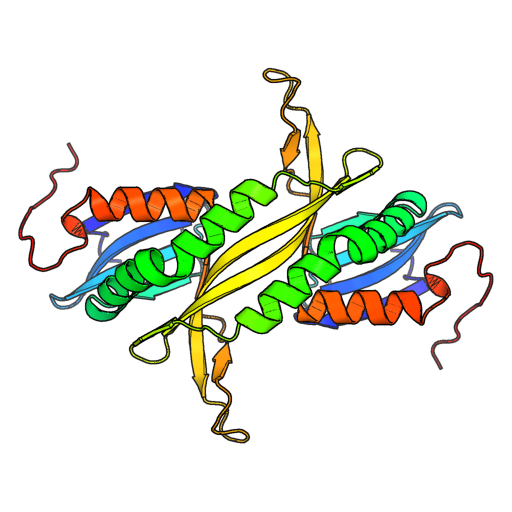.62 37 PRO B CA 1
ATOM 1441 C C . PRO B 1 37 ? 14.016 -7 -9.148 1 93.62 37 PRO B C 1
ATOM 1443 O O . PRO B 1 37 ? 15.219 -7.094 -8.883 1 93.62 37 PRO B O 1
ATOM 1446 N N . THR B 1 38 ? 13.133 -6.457 -8.289 1 90.56 38 THR B N 1
ATOM 1447 C CA . THR B 1 38 ? 13.516 -6.004 -6.953 1 90.56 38 THR B CA 1
ATOM 1448 C C . THR B 1 38 ? 13.242 -7.086 -5.914 1 90.56 38 THR B C 1
ATOM 1450 O O . THR B 1 38 ? 12.773 -8.172 -6.25 1 90.56 38 THR B O 1
ATOM 1453 N N . LYS B 1 39 ? 13.555 -6.75 -4.672 1 90.44 39 LYS B N 1
ATOM 1454 C CA . LYS B 1 39 ? 13.281 -7.66 -3.566 1 90.44 39 LYS B CA 1
ATOM 1455 C C . LYS B 1 39 ? 11.812 -7.605 -3.158 1 90.44 39 LYS B C 1
ATOM 1457 O O . LYS B 1 39 ? 11.344 -8.445 -2.381 1 90.44 39 LYS B O 1
ATOM 1462 N N . LYS B 1 40 ? 11.133 -6.719 -3.709 1 86.5 40 LYS B N 1
ATOM 1463 C CA . LYS B 1 40 ? 9.727 -6.547 -3.375 1 86.5 40 LYS B CA 1
ATOM 1464 C C . LYS B 1 40 ? 8.852 -7.527 -4.156 1 86.5 40 LYS B C 1
ATOM 1466 O O . LYS B 1 40 ? 8.578 -7.312 -5.34 1 86.5 40 LYS B O 1
ATOM 1471 N N . GLY B 1 41 ? 8.57 -8.578 -3.594 1 94.81 41 GLY B N 1
ATOM 1472 C CA . GLY B 1 41 ? 7.777 -9.609 -4.246 1 94.81 41 GLY B CA 1
ATOM 1473 C C . GLY B 1 41 ? 7.832 -10.945 -3.533 1 94.81 41 GLY B C 1
ATOM 1474 O O . GLY B 1 41 ? 8.328 -11.039 -2.406 1 94.81 41 GLY B O 1
ATOM 1475 N N . ILE B 1 42 ? 7.238 -11.914 -4.242 1 96.69 42 ILE B N 1
ATOM 1476 C CA . ILE B 1 42 ? 7.164 -13.25 -3.658 1 96.69 42 ILE B CA 1
ATOM 1477 C C . ILE B 1 42 ? 7.043 -14.289 -4.77 1 96.69 42 ILE B C 1
ATOM 1479 O O . ILE B 1 42 ? 6.5 -14.008 -5.84 1 96.69 42 ILE B O 1
ATOM 1483 N N . SER B 1 43 ? 7.582 -15.414 -4.43 1 96.25 43 SER B N 1
ATOM 1484 C CA . SER B 1 43 ? 7.449 -16.578 -5.297 1 96.25 43 SER B CA 1
ATOM 1485 C C . SER B 1 43 ? 6.488 -17.594 -4.703 1 96.25 43 SER B C 1
ATOM 1487 O O . SER B 1 43 ? 6.605 -17.969 -3.531 1 96.25 43 SER B O 1
ATOM 1489 N N . LEU B 1 44 ? 5.602 -18.031 -5.477 1 95.06 44 LEU B N 1
ATOM 1490 C CA . LEU B 1 44 ? 4.602 -19 -5.023 1 95.06 44 LEU B CA 1
ATOM 1491 C C . LEU B 1 44 ? 4.816 -20.359 -5.684 1 95.06 44 LEU B C 1
ATOM 1493 O O . LEU B 1 44 ? 5.027 -20.438 -6.898 1 95.06 44 LEU B O 1
ATOM 1497 N N . ASN B 1 45 ? 4.73 -21.406 -4.895 1 93.25 45 ASN B N 1
ATOM 1498 C CA . ASN B 1 45 ? 4.695 -22.75 -5.473 1 93.25 45 ASN B CA 1
ATOM 1499 C C . ASN B 1 45 ? 3.309 -23.094 -6.016 1 93.25 45 ASN B C 1
ATOM 1501 O O . ASN B 1 45 ? 2.361 -22.312 -5.84 1 93.25 45 ASN B O 1
ATOM 1505 N N . PRO B 1 46 ? 3.199 -24.125 -6.75 1 89.62 46 PRO B N 1
ATOM 1506 C CA . PRO B 1 46 ? 1.937 -24.438 -7.422 1 89.62 46 PRO B CA 1
ATOM 1507 C C . PRO B 1 46 ? 0.755 -24.516 -6.457 1 89.62 46 PRO B C 1
ATOM 1509 O O . PRO B 1 46 ? -0.329 -24.016 -6.766 1 89.62 46 PRO B O 1
ATOM 1512 N N . MET B 1 47 ? 0.995 -25.172 -5.363 1 92.75 47 MET B N 1
ATOM 1513 C CA . MET B 1 47 ? -0.086 -25.266 -4.391 1 92.75 47 MET B CA 1
ATOM 1514 C C . MET B 1 47 ? -0.465 -23.891 -3.857 1 92.75 47 MET B C 1
ATOM 1516 O O . MET B 1 47 ? -1.648 -23.562 -3.752 1 92.75 47 MET B O 1
ATOM 1520 N N . GLN B 1 48 ? 0.524 -23.141 -3.594 1 93.56 48 GLN B N 1
ATOM 1521 C CA . GLN B 1 48 ? 0.291 -21.766 -3.119 1 93.56 48 GLN B CA 1
ATOM 1522 C C . GLN B 1 48 ? -0.487 -20.953 -4.148 1 93.56 48 GLN B C 1
ATOM 1524 O O . GLN B 1 48 ? -1.391 -20.203 -3.793 1 93.56 48 GLN B O 1
ATOM 1529 N N . PHE B 1 49 ? -0.133 -21.109 -5.285 1 92.75 49 PHE B N 1
ATOM 1530 C CA . PHE B 1 49 ? -0.78 -20.328 -6.332 1 92.75 49 PHE B CA 1
ATOM 1531 C C . PHE B 1 49 ? -2.234 -20.75 -6.504 1 92.75 49 PHE B C 1
ATOM 1533 O O . PHE B 1 49 ? -3.115 -19.906 -6.676 1 92.75 49 PHE B O 1
ATOM 1540 N N . LYS B 1 50 ? -2.404 -22.016 -6.508 1 90.44 50 LYS B N 1
ATOM 1541 C CA . LYS B 1 50 ? -3.779 -22.516 -6.547 1 90.44 50 LYS B CA 1
ATOM 1542 C C . LYS B 1 50 ? -4.602 -21.938 -5.402 1 90.44 50 LYS B C 1
ATOM 1544 O O . LYS B 1 50 ? -5.727 -21.469 -5.613 1 90.44 50 LYS B O 1
ATOM 1549 N N . ASN B 1 51 ? -4.047 -22 -4.234 1 93.88 51 ASN B N 1
ATOM 1550 C CA . ASN B 1 51 ? -4.73 -21.453 -3.07 1 93.88 51 ASN B CA 1
ATOM 1551 C C . ASN B 1 51 ? -4.938 -19.953 -3.199 1 93.88 51 ASN B C 1
ATOM 1553 O O . ASN B 1 51 ? -5.938 -19.406 -2.719 1 93.88 51 ASN B O 1
ATOM 1557 N N . PHE B 1 52 ? -4.035 -19.328 -3.805 1 93.31 52 PHE B N 1
ATOM 1558 C CA . PHE B 1 52 ? -4.129 -17.891 -4.07 1 93.31 52 PHE B CA 1
ATOM 1559 C C . PHE B 1 52 ? -5.34 -17.578 -4.941 1 93.31 52 PHE B C 1
ATOM 1561 O O . PHE B 1 52 ? -6.148 -16.719 -4.609 1 93.31 52 PHE B O 1
ATOM 1568 N N . LEU B 1 53 ? -5.477 -18.312 -6 1 89.25 53 LEU B N 1
ATOM 1569 C CA . LEU B 1 53 ? -6.605 -18.078 -6.898 1 89.25 53 LEU B CA 1
ATOM 1570 C C . LEU B 1 53 ? -7.926 -18.359 -6.195 1 89.25 53 LEU B C 1
ATOM 1572 O O . LEU B 1 53 ? -8.898 -17.625 -6.379 1 89.25 53 LEU B O 1
ATOM 1576 N N . ASN B 1 54 ? -7.91 -19.344 -5.387 1 89.81 54 ASN B N 1
ATOM 1577 C CA . ASN B 1 54 ? -9.109 -19.672 -4.625 1 89.81 54 ASN B CA 1
ATOM 1578 C C . ASN B 1 54 ? -9.445 -18.594 -3.607 1 89.81 54 ASN B C 1
ATOM 1580 O O . ASN B 1 54 ? -10.609 -18.219 -3.451 1 89.81 54 ASN B O 1
ATOM 1584 N N . GLY B 1 55 ? -8.445 -18.188 -2.904 1 88.5 55 GLY B N 1
ATOM 1585 C CA . GLY B 1 55 ? -8.641 -17.125 -1.93 1 88.5 55 GLY B CA 1
ATOM 1586 C C . GLY B 1 55 ? -9.102 -15.82 -2.551 1 88.5 55 GLY B C 1
ATOM 1587 O O . GLY B 1 55 ? -9.953 -15.133 -1.994 1 88.5 55 GLY B O 1
ATOM 1588 N N . MET B 1 56 ? -8.586 -15.547 -3.678 1 85.31 56 MET B N 1
ATOM 1589 C CA . MET B 1 56 ? -8.961 -14.336 -4.391 1 85.31 56 MET B CA 1
ATOM 1590 C C . MET B 1 56 ? -10.438 -14.359 -4.766 1 85.31 56 MET B C 1
ATOM 1592 O O . MET B 1 56 ? -11.156 -13.375 -4.578 1 85.31 56 MET B O 1
ATOM 1596 N N . SER B 1 57 ? -10.844 -15.445 -5.289 1 84.38 57 SER B N 1
ATOM 1597 C CA . SER B 1 57 ? -12.219 -15.57 -5.758 1 84.38 57 SER B CA 1
ATOM 1598 C C . SER B 1 57 ? -13.195 -15.648 -4.59 1 84.38 57 SER B C 1
ATOM 1600 O O . SER B 1 57 ? -14.289 -15.078 -4.645 1 84.38 57 SER B O 1
ATOM 1602 N N . SER B 1 58 ? -12.773 -16.25 -3.566 1 85.38 58 SER B N 1
ATOM 1603 C CA . SER B 1 58 ? -13.719 -16.547 -2.49 1 85.38 58 SER B CA 1
ATOM 1604 C C . SER B 1 58 ? -13.695 -15.453 -1.424 1 85.38 58 SER B C 1
ATOM 1606 O O . SER B 1 58 ? -14.742 -15.109 -0.86 1 85.38 58 SER B O 1
ATOM 1608 N N . ALA B 1 59 ? -12.562 -14.961 -1.205 1 79.25 59 ALA B N 1
ATOM 1609 C CA . ALA B 1 59 ? -12.438 -14.109 -0.028 1 79.25 59 ALA B CA 1
ATOM 1610 C C . ALA B 1 59 ? -12.227 -12.648 -0.428 1 79.25 59 ALA B C 1
ATOM 1612 O O . ALA B 1 59 ? -12.812 -11.742 0.174 1 79.25 59 ALA B O 1
ATOM 1613 N N . ILE B 1 60 ? -11.484 -12.43 -1.461 1 77.44 60 ILE B N 1
ATOM 1614 C CA . ILE B 1 60 ? -11.031 -11.07 -1.763 1 77.44 60 ILE B CA 1
ATOM 1615 C C . ILE B 1 60 ? -12.031 -10.398 -2.697 1 77.44 60 ILE B C 1
ATOM 1617 O O . ILE B 1 60 ? -12.469 -9.273 -2.441 1 77.44 60 ILE B O 1
ATOM 1621 N N . GLU B 1 61 ? -12.383 -11.023 -3.713 1 78.38 61 GLU B N 1
ATOM 1622 C CA . GLU B 1 61 ? -13.219 -10.422 -4.75 1 78.38 61 GLU B CA 1
ATOM 1623 C C . GLU B 1 61 ? -14.516 -9.867 -4.164 1 78.38 61 GLU B C 1
ATOM 1625 O O . GLU B 1 61 ? -14.914 -8.75 -4.496 1 78.38 61 GLU B O 1
ATOM 1630 N N . PRO B 1 62 ? -15.18 -10.57 -3.322 1 74.62 62 PRO B N 1
ATOM 1631 C CA . PRO B 1 62 ? -16.422 -10.023 -2.752 1 74.62 62 PRO B CA 1
ATOM 1632 C C . PRO B 1 62 ? -16.188 -8.75 -1.947 1 74.62 62 PRO B C 1
ATOM 1634 O O . PRO B 1 62 ? -17.016 -7.844 -1.963 1 74.62 62 PRO B O 1
ATOM 1637 N N . VAL B 1 63 ? -15.07 -8.711 -1.353 1 69.75 63 VAL B N 1
ATOM 1638 C CA . VAL B 1 63 ? -14.75 -7.559 -0.511 1 69.75 63 VAL B CA 1
ATOM 1639 C C . VAL B 1 63 ? -14.359 -6.371 -1.386 1 69.75 63 VAL B C 1
ATOM 1641 O O . VAL B 1 63 ? -14.797 -5.242 -1.151 1 69.75 63 VAL B O 1
ATOM 1644 N N . MET B 1 64 ? -13.617 -6.652 -2.365 1 68.69 64 MET B N 1
ATOM 1645 C CA . MET B 1 64 ? -13.102 -5.598 -3.236 1 68.69 64 MET B CA 1
ATOM 1646 C C . MET B 1 64 ? -14.211 -5.008 -4.094 1 68.69 64 MET B C 1
ATOM 1648 O O . MET B 1 64 ? -14.219 -3.805 -4.367 1 68.69 64 MET B O 1
ATOM 1652 N N . LYS B 1 65 ? -15.07 -5.824 -4.527 1 67.81 65 LYS B N 1
ATOM 1653 C CA . LYS B 1 65 ? -16.203 -5.352 -5.309 1 67.81 65 LYS B CA 1
ATOM 1654 C C . LYS B 1 65 ? -17.062 -4.387 -4.496 1 67.81 65 LYS B C 1
ATOM 1656 O O . LYS B 1 65 ? -17.562 -3.387 -5.027 1 67.81 65 LYS B O 1
ATOM 1661 N N . ASN B 1 66 ? -17.234 -4.715 -3.311 1 63.97 66 ASN B N 1
ATOM 1662 C CA . ASN B 1 66 ? -18.016 -3.842 -2.439 1 63.97 66 ASN B CA 1
ATOM 1663 C C . ASN B 1 66 ? -17.297 -2.523 -2.178 1 63.97 66 ASN B C 1
ATOM 1665 O O . ASN B 1 66 ? -17.922 -1.465 -2.125 1 63.97 66 ASN B O 1
ATOM 1669 N N . LYS B 1 67 ? -16.016 -2.639 -2.121 1 62 67 LYS B N 1
ATOM 1670 C CA . LYS B 1 67 ? -15.211 -1.46 -1.819 1 62 67 LYS B CA 1
ATOM 1671 C C . LYS B 1 67 ? -15.125 -0.531 -3.027 1 62 67 LYS B C 1
ATOM 1673 O O . LYS B 1 67 ? -15.148 0.692 -2.879 1 62 67 LYS B O 1
ATOM 1678 N N . ARG B 1 68 ? -14.906 -1.128 -4.16 1 59.44 68 ARG B N 1
ATOM 1679 C CA . ARG B 1 68 ? -14.828 -0.346 -5.387 1 59.44 68 ARG B CA 1
ATOM 1680 C C . ARG B 1 68 ? -16.141 0.38 -5.664 1 59.44 68 ARG B C 1
ATOM 1682 O O . ARG B 1 68 ? -16.141 1.487 -6.203 1 59.44 68 ARG B O 1
ATOM 1689 N N . ALA B 1 69 ? -17.188 -0.301 -5.434 1 56.41 69 ALA B N 1
ATOM 1690 C CA . ALA B 1 69 ? -18.484 0.344 -5.598 1 56.41 69 ALA B CA 1
ATOM 1691 C C . ALA B 1 69 ? -18.609 1.558 -4.684 1 56.41 69 ALA B C 1
ATOM 1693 O O . ALA B 1 69 ? -19.312 2.521 -5.016 1 56.41 69 ALA B O 1
ATOM 1694 N N . GLU B 1 70 ? -17.859 1.514 -3.633 1 52.75 70 GLU B N 1
ATOM 1695 C CA . GLU B 1 70 ? -17.891 2.613 -2.672 1 52.75 70 GLU B CA 1
ATOM 1696 C C . GLU B 1 70 ? -16.766 3.611 -2.934 1 52.75 70 GLU B C 1
ATOM 1698 O O . GLU B 1 70 ? -16.734 4.688 -2.332 1 52.75 70 GLU B O 1
ATOM 1703 N N . GLN B 1 71 ? -15.688 3.119 -3.562 1 52.69 71 GLN B N 1
ATOM 1704 C CA . GLN B 1 71 ? -14.406 3.795 -3.695 1 52.69 71 GLN B CA 1
ATOM 1705 C C . GLN B 1 71 ? -14.578 5.199 -4.27 1 52.69 71 GLN B C 1
ATOM 1707 O O . GLN B 1 71 ? -13.602 5.93 -4.438 1 52.69 71 GLN B O 1
ATOM 1712 N N . ASP B 1 72 ? -15.641 5.375 -4.879 1 52.28 72 ASP B N 1
ATOM 1713 C CA . ASP B 1 72 ? -15.547 6.707 -5.477 1 52.28 72 ASP B CA 1
ATOM 1714 C C . ASP B 1 72 ? -15.172 7.75 -4.43 1 52.28 72 ASP B C 1
ATOM 1716 O O . ASP B 1 72 ? -15.203 8.953 -4.707 1 52.28 72 ASP B O 1
ATOM 1720 N N . GLU B 1 73 ? -14.883 7.391 -3.297 1 61.59 73 GLU B N 1
ATOM 1721 C CA . GLU B 1 73 ? -15.047 8.57 -2.453 1 61.59 73 GLU B CA 1
ATOM 1722 C C . GLU B 1 73 ? -13.688 9.18 -2.098 1 61.59 73 GLU B C 1
ATOM 1724 O O . GLU B 1 73 ? -13.07 8.797 -1.106 1 61.59 73 GLU B O 1
ATOM 1729 N N . LYS B 1 74 ? -13.016 9.734 -3.131 1 78.88 74 LYS B N 1
ATOM 1730 C CA . LYS B 1 74 ? -11.906 10.609 -2.789 1 78.88 74 LYS B CA 1
ATOM 1731 C C . LYS B 1 74 ? -12.375 11.805 -1.975 1 78.88 74 LYS B C 1
ATOM 1733 O O . LYS B 1 74 ? -13.445 12.359 -2.236 1 78.88 74 LYS B O 1
ATOM 1738 N N . PHE B 1 75 ? -11.734 11.953 -0.89 1 87.75 75 PHE B N 1
ATOM 1739 C CA . PHE B 1 75 ? -12.016 13.148 -0.104 1 87.75 75 PHE B CA 1
ATOM 1740 C C . PHE B 1 75 ? -11.008 14.25 -0.421 1 87.75 75 PHE B C 1
ATOM 1742 O O . PHE B 1 75 ? -9.805 14.078 -0.213 1 87.75 75 PHE B O 1
ATOM 1749 N N . HIS B 1 76 ? -11.586 15.281 -0.972 1 92 76 HIS B N 1
ATOM 1750 C CA . HIS B 1 76 ? -10.734 16.375 -1.405 1 92 76 HIS B CA 1
ATOM 1751 C C . HIS B 1 76 ? -10.211 17.172 -0.214 1 92 76 HIS B C 1
ATOM 1753 O O . HIS B 1 76 ? -11 17.625 0.625 1 92 76 HIS B O 1
ATOM 1759 N N . LEU B 1 77 ? -8.82 17.391 -0.19 1 94.75 77 LEU B N 1
ATOM 1760 C CA . LEU B 1 77 ? -8.227 18.125 0.926 1 94.75 77 LEU B CA 1
ATOM 1761 C C . LEU B 1 77 ? -7.895 19.547 0.528 1 94.75 77 LEU B C 1
ATOM 1763 O O . LEU B 1 77 ? -7.641 20.391 1.39 1 94.75 77 LEU B O 1
ATOM 1767 N N . GLY B 1 78 ? -7.863 19.781 -0.757 1 94.19 78 GLY B N 1
ATOM 1768 C CA . GLY B 1 78 ? -7.453 21.078 -1.276 1 94.19 78 GLY B CA 1
ATOM 1769 C C . GLY B 1 78 ? -6.254 20.984 -2.205 1 94.19 78 GLY B C 1
ATOM 1770 O O . GLY B 1 78 ? -5.355 20.172 -1.995 1 94.19 78 GLY B O 1
ATOM 1771 N N . ALA B 1 79 ? -6.273 21.828 -3.301 1 94.31 79 ALA B N 1
ATOM 1772 C CA . ALA B 1 79 ? -5.152 22 -4.219 1 94.31 79 ALA B CA 1
ATOM 1773 C C . ALA B 1 79 ? -4.773 20.672 -4.875 1 94.31 79 ALA B C 1
ATOM 1775 O O . ALA B 1 79 ? -3.59 20.359 -5.008 1 94.31 79 ALA B O 1
ATOM 1776 N N . GLY B 1 80 ? -5.738 19.844 -5.172 1 93.38 80 GLY B N 1
ATOM 1777 C CA . GLY B 1 80 ? -5.512 18.625 -5.918 1 93.38 80 GLY B CA 1
ATOM 1778 C C . GLY B 1 80 ? -5.055 17.469 -5.043 1 93.38 80 GLY B C 1
ATOM 1779 O O . GLY B 1 80 ? -4.633 16.422 -5.551 1 93.38 80 GLY B O 1
ATOM 1780 N N . VAL B 1 81 ? -5.109 17.672 -3.738 1 95.44 81 VAL B N 1
ATOM 1781 C CA . VAL B 1 81 ? -4.723 16.594 -2.824 1 95.44 81 VAL B CA 1
ATOM 1782 C C . VAL B 1 81 ? -5.965 15.867 -2.328 1 95.44 81 VAL B C 1
ATOM 1784 O O . VAL B 1 81 ? -6.973 16.484 -1.999 1 95.44 81 VAL B O 1
ATOM 1787 N N . TYR B 1 82 ? -5.875 14.531 -2.287 1 92.5 82 TYR B N 1
ATOM 1788 C CA . TYR B 1 82 ? -7.008 13.703 -1.886 1 92.5 82 TYR B CA 1
ATOM 1789 C C . TYR B 1 82 ? -6.578 12.641 -0.885 1 92.5 82 TYR B C 1
ATOM 1791 O O . TYR B 1 82 ? -5.406 12.25 -0.842 1 92.5 82 TYR B O 1
ATOM 1799 N N . ILE B 1 83 ? -7.5 12.242 -0.078 1 90.5 83 ILE B N 1
ATOM 1800 C CA . ILE B 1 83 ? -7.367 11.008 0.687 1 90.5 83 ILE B CA 1
ATOM 1801 C C . ILE B 1 83 ? -8.266 9.93 0.082 1 90.5 83 ILE B C 1
ATOM 1803 O O . ILE B 1 83 ? -9.398 10.203 -0.316 1 90.5 83 ILE B O 1
ATOM 1807 N N . THR B 1 84 ? -7.676 8.82 -0.105 1 85.06 84 THR B N 1
ATOM 1808 C CA . THR B 1 84 ? -8.43 7.691 -0.644 1 85.06 84 THR B CA 1
ATOM 1809 C C . THR B 1 84 ? -8.156 6.426 0.166 1 85.06 84 THR B C 1
ATOM 1811 O O . THR B 1 84 ? -7.078 6.273 0.743 1 85.06 84 THR B O 1
ATOM 1814 N N . ASP B 1 85 ? -9.18 5.703 0.345 1 77.12 85 ASP B N 1
ATOM 1815 C CA . ASP B 1 85 ? -8.992 4.359 0.881 1 77.12 85 ASP B CA 1
ATOM 1816 C C . ASP B 1 85 ? -8.648 3.369 -0.228 1 77.12 85 ASP B C 1
ATOM 1818 O O . ASP B 1 85 ? -9.445 3.143 -1.14 1 77.12 85 ASP B O 1
ATOM 1822 N N . ASN B 1 86 ? -7.398 3.092 -0.302 1 69.19 86 ASN B N 1
ATOM 1823 C CA . ASN B 1 86 ? -6.961 2.178 -1.353 1 69.19 86 ASN B CA 1
ATOM 1824 C C . ASN B 1 86 ? -6.727 0.771 -0.811 1 69.19 86 ASN B C 1
ATOM 1826 O O . ASN B 1 86 ? -5.742 0.526 -0.114 1 69.19 86 ASN B O 1
ATOM 1830 N N . PRO B 1 87 ? -7.723 0.001 -1.068 1 70.06 87 PRO B N 1
ATOM 1831 C CA . PRO B 1 87 ? -7.5 -1.381 -0.636 1 70.06 87 PRO B CA 1
ATOM 1832 C C . PRO B 1 87 ? -6.477 -2.113 -1.5 1 70.06 87 PRO B C 1
ATOM 1834 O O . PRO B 1 87 ? -6.312 -1.79 -2.68 1 70.06 87 PRO B O 1
ATOM 1837 N N . CYS B 1 88 ? -5.512 -2.709 -0.938 1 78.44 88 CYS B N 1
ATOM 1838 C CA . CYS B 1 88 ? -4.617 -3.584 -1.689 1 78.44 88 CYS B CA 1
ATOM 1839 C C . CYS B 1 88 ? -4.703 -5.016 -1.179 1 78.44 88 CYS B C 1
ATOM 1841 O O . CYS B 1 88 ? -5.203 -5.258 -0.078 1 78.44 88 CYS B O 1
ATOM 1843 N N . VAL B 1 89 ? -4.445 -5.898 -2.072 1 86.06 89 VAL B N 1
ATOM 1844 C CA . VAL B 1 89 ? -4.332 -7.301 -1.685 1 86.06 89 VAL B CA 1
ATOM 1845 C C . VAL B 1 89 ? -2.869 -7.645 -1.411 1 86.06 89 VAL B C 1
ATOM 1847 O O . VAL B 1 89 ? -2.051 -7.684 -2.332 1 86.06 89 VAL B O 1
ATOM 1850 N N . ASP B 1 90 ? -2.592 -7.855 -0.127 1 87.69 90 ASP B N 1
ATOM 1851 C CA . ASP B 1 90 ? -1.222 -8.148 0.279 1 87.69 90 ASP B CA 1
ATOM 1852 C C . ASP B 1 90 ? -0.96 -9.656 0.278 1 87.69 90 ASP B C 1
ATOM 1854 O O . ASP B 1 90 ? -1.712 -10.422 0.884 1 87.69 90 ASP B O 1
ATOM 1858 N N . ILE B 1 91 ? -0.006 -10.086 -0.527 1 93.81 91 ILE B N 1
ATOM 1859 C CA . ILE B 1 91 ? 0.507 -11.453 -0.513 1 93.81 91 ILE B CA 1
ATOM 1860 C C . ILE B 1 91 ? 1.886 -11.484 0.143 1 93.81 91 ILE B C 1
ATOM 1862 O O . ILE B 1 91 ? 2.842 -10.906 -0.382 1 93.81 91 ILE B O 1
ATOM 1866 N N . ARG B 1 92 ? 1.951 -12.188 1.358 1 91.88 92 ARG B N 1
ATOM 1867 C CA . ARG B 1 92 ? 3.184 -12.008 2.119 1 91.88 92 ARG B CA 1
ATOM 1868 C C . ARG B 1 92 ? 3.463 -13.219 3.002 1 91.88 92 ARG B C 1
ATOM 1870 O O . ARG B 1 92 ? 2.531 -13.875 3.479 1 91.88 92 ARG B O 1
ATOM 1877 N N . LYS B 1 93 ? 4.754 -13.453 3.109 1 94.56 93 LYS B N 1
ATOM 1878 C CA . LYS B 1 93 ? 5.199 -14.469 4.059 1 94.56 93 LYS B CA 1
ATOM 1879 C C . LYS B 1 93 ? 5.156 -13.945 5.488 1 94.56 93 LYS B C 1
ATOM 1881 O O . LYS B 1 93 ? 5.555 -12.805 5.75 1 94.56 93 LYS B O 1
ATOM 1886 N N . TYR B 1 94 ? 4.672 -14.75 6.363 1 90.75 94 TYR B N 1
ATOM 1887 C CA . TYR B 1 94 ? 4.637 -14.422 7.785 1 90.75 94 TYR B CA 1
ATOM 1888 C C . TYR B 1 94 ? 5.484 -15.406 8.586 1 90.75 94 TYR B C 1
ATOM 1890 O O . TYR B 1 94 ? 5.578 -16.578 8.234 1 90.75 94 TYR B O 1
ATOM 1898 N N . ARG B 1 95 ? 6.137 -14.797 9.539 1 89.12 95 ARG B N 1
ATOM 1899 C CA . ARG B 1 95 ? 6.926 -15.641 10.43 1 89.12 95 ARG B CA 1
ATOM 1900 C C . ARG B 1 95 ? 6.27 -15.734 11.805 1 89.12 95 ARG B C 1
ATOM 1902 O O . ARG B 1 95 ? 5.656 -14.781 12.273 1 89.12 95 ARG B O 1
ATOM 1909 N N . MET B 1 96 ? 6.367 -16.953 12.297 1 82.31 96 MET B N 1
ATOM 1910 C CA . MET B 1 96 ? 5.852 -17.125 13.648 1 82.31 96 MET B CA 1
ATOM 1911 C C . MET B 1 96 ? 6.727 -16.391 14.656 1 82.31 96 MET B C 1
ATOM 1913 O O . MET B 1 96 ? 7.949 -16.344 14.508 1 82.31 96 MET B O 1
ATOM 1917 N N . ASN B 1 97 ? 6.043 -15.539 15.477 1 73.38 97 ASN B N 1
ATOM 1918 C CA . ASN B 1 97 ? 6.781 -14.867 16.531 1 73.38 97 ASN B CA 1
ATOM 1919 C C . ASN B 1 97 ? 6.895 -15.742 17.781 1 73.38 97 ASN B C 1
ATOM 1921 O O . ASN B 1 97 ? 5.887 -16.047 18.422 1 73.38 97 ASN B O 1
ATOM 1925 N N . PRO B 1 98 ? 8.07 -16.281 18.109 1 66.25 98 PRO B N 1
ATOM 1926 C CA . PRO B 1 98 ? 8.266 -17.219 19.219 1 66.25 98 PRO B CA 1
ATOM 1927 C C . PRO B 1 98 ? 7.66 -16.719 20.516 1 66.25 98 PRO B C 1
ATOM 1929 O O . PRO B 1 98 ? 7.094 -17.5 21.281 1 66.25 98 PRO B O 1
ATOM 1932 N N . PRO B 1 99 ? 7.957 -15.516 20.938 1 65.44 99 PRO B N 1
ATOM 1933 C CA . PRO B 1 99 ? 7.41 -15.148 22.234 1 65.44 99 PRO B CA 1
ATOM 1934 C C . PRO B 1 99 ? 5.883 -15.188 22.266 1 65.44 99 PRO B C 1
ATOM 1936 O O . PRO B 1 99 ? 5.289 -15.422 23.328 1 65.44 99 PRO B O 1
ATOM 1939 N N . ASN B 1 100 ? 5.34 -14.867 21.234 1 62.06 100 ASN B N 1
ATOM 1940 C CA . ASN B 1 100 ? 3.885 -14.906 21.125 1 62.06 100 ASN B CA 1
ATOM 1941 C C . ASN B 1 100 ? 3.428 -15.922 20.078 1 62.06 100 ASN B C 1
ATOM 1943 O O . ASN B 1 100 ? 3.215 -15.57 18.922 1 62.06 100 ASN B O 1
ATOM 1947 N N . LYS B 1 101 ? 3.592 -17.141 20.344 1 61.03 101 LYS B N 1
ATOM 1948 C CA . LYS B 1 101 ? 3.396 -18.281 19.453 1 61.03 101 LYS B CA 1
ATOM 1949 C C . LYS B 1 101 ? 2.168 -18.094 18.562 1 61.03 101 LYS B C 1
ATOM 1951 O O . LYS B 1 101 ? 2.088 -18.656 17.484 1 61.03 101 LYS B O 1
ATOM 1956 N N . ASP B 1 102 ? 1.245 -17.203 19 1 64.81 102 ASP B N 1
ATOM 1957 C CA . ASP B 1 102 ? -0.039 -17.172 18.312 1 64.81 102 ASP B CA 1
ATOM 1958 C C . ASP B 1 102 ? -0.099 -16 17.328 1 64.81 102 ASP B C 1
ATOM 1960 O O . ASP B 1 102 ? -1.064 -15.875 16.562 1 64.81 102 ASP B O 1
ATOM 1964 N N . GLU B 1 103 ? 1.1 -15.375 17.266 1 74.25 103 GLU B N 1
ATOM 1965 C CA . GLU B 1 103 ? 1.016 -14.203 16.391 1 74.25 103 GLU B CA 1
ATOM 1966 C C . GLU B 1 103 ? 2.008 -14.305 15.242 1 74.25 103 GLU B C 1
ATOM 1968 O O . GLU B 1 103 ? 3.168 -14.672 15.445 1 74.25 103 GLU B O 1
ATOM 1973 N N . SER B 1 104 ? 1.546 -14.406 14.047 1 80.44 104 SER B N 1
ATOM 1974 C CA . SER B 1 104 ? 2.398 -14.375 12.859 1 80.44 104 SER B CA 1
ATOM 1975 C C . SER B 1 104 ? 2.699 -12.945 12.43 1 80.44 104 SER B C 1
ATOM 1977 O O . SER B 1 104 ? 1.801 -12.102 12.391 1 80.44 104 SER B O 1
ATOM 1979 N N . LEU B 1 105 ? 3.934 -12.633 12.336 1 80.75 105 LEU B N 1
ATOM 1980 C CA . LEU B 1 105 ? 4.375 -11.305 11.922 1 80.75 105 LEU B CA 1
ATOM 1981 C C . LEU B 1 105 ? 4.754 -11.297 10.445 1 80.75 105 LEU B C 1
ATOM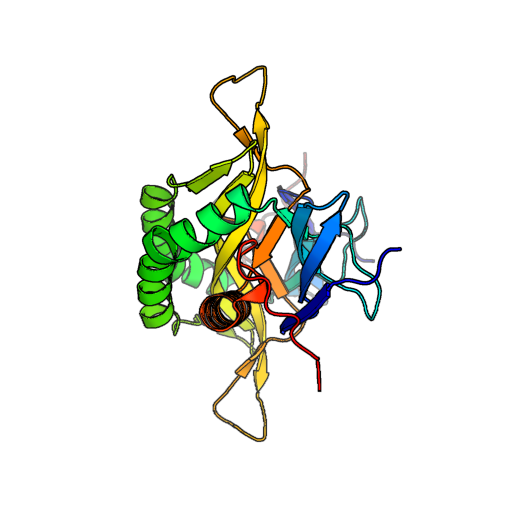 1983 O O . LEU B 1 105 ? 5.34 -12.258 9.945 1 80.75 105 LEU B O 1
ATOM 1987 N N . PRO B 1 106 ? 4.422 -10.188 9.844 1 81.94 106 PRO B N 1
ATOM 1988 C CA . PRO B 1 106 ? 4.789 -10.109 8.422 1 81.94 106 PRO B CA 1
ATOM 1989 C C . PRO B 1 106 ? 6.297 -9.969 8.211 1 81.94 106 PRO B C 1
ATOM 1991 O O . PRO B 1 106 ? 6.984 -9.352 9.031 1 81.94 106 PRO B O 1
ATOM 1994 N N . THR B 1 107 ? 6.805 -10.578 7.094 1 87.56 107 THR B N 1
ATOM 1995 C CA . THR B 1 107 ? 8.203 -10.422 6.699 1 87.56 107 THR B CA 1
ATOM 1996 C C . THR B 1 107 ? 8.328 -9.445 5.535 1 87.56 107 THR B C 1
ATOM 1998 O O . THR B 1 107 ? 7.328 -8.883 5.078 1 87.56 107 THR B O 1
ATOM 2001 N N . LYS B 1 108 ? 9.461 -9.227 5.113 1 80.75 108 LYS B N 1
ATOM 2002 C CA . LYS B 1 108 ? 9.703 -8.359 3.961 1 80.75 108 LYS B CA 1
ATOM 2003 C C . LYS B 1 108 ? 9.422 -9.094 2.654 1 80.75 108 LYS B C 1
ATOM 2005 O O . LYS B 1 108 ? 9.336 -8.469 1.593 1 80.75 108 LYS B O 1
ATOM 2010 N N . LYS B 1 109 ? 9.172 -10.359 2.732 1 92.25 109 LYS B N 1
ATOM 2011 C CA . LYS B 1 109 ? 8.906 -11.156 1.537 1 92.25 109 LYS B CA 1
ATOM 2012 C C . LYS B 1 109 ? 7.43 -11.078 1.146 1 92.25 109 LYS B C 1
ATOM 2014 O O . LYS B 1 109 ? 6.605 -11.828 1.665 1 92.25 109 LYS B O 1
ATOM 2019 N N . GLY B 1 110 ? 7.129 -10.133 0.261 1 93.69 110 GLY B N 1
ATOM 2020 C CA . GLY B 1 110 ? 5.746 -9.953 -0.156 1 93.69 110 GLY B CA 1
ATOM 2021 C C . GLY B 1 110 ? 5.531 -8.703 -0.985 1 93.69 110 GLY B C 1
ATOM 2022 O O . GLY B 1 110 ? 6.48 -7.977 -1.283 1 93.69 110 GLY B O 1
ATOM 2023 N N . ILE B 1 111 ? 4.254 -8.609 -1.397 1 90.31 111 ILE B N 1
ATOM 2024 C CA . ILE B 1 111 ? 3.893 -7.488 -2.258 1 90.31 111 ILE B CA 1
ATOM 2025 C C . ILE B 1 111 ? 2.41 -7.164 -2.088 1 90.31 111 ILE B C 1
ATOM 2027 O O . ILE B 1 111 ? 1.592 -8.062 -1.881 1 90.31 111 ILE B O 1
ATOM 2031 N N . CYS B 1 112 ? 2.096 -5.934 -2.174 1 85.69 112 CYS B N 1
ATOM 2032 C CA . CYS B 1 112 ? 0.717 -5.465 -2.125 1 85.69 112 CYS B CA 1
ATOM 2033 C C . CYS B 1 112 ? 0.231 -5.055 -3.512 1 85.69 112 CYS B C 1
ATOM 2035 O O . CYS B 1 112 ? 0.757 -4.113 -4.105 1 85.69 112 CYS B O 1
ATOM 2037 N N . LEU B 1 113 ? -0.778 -5.758 -4.02 1 87.06 113 LEU B N 1
ATOM 2038 C CA . LEU B 1 113 ? -1.303 -5.469 -5.348 1 87.06 113 LEU B CA 1
ATOM 2039 C C . LEU B 1 113 ? -2.488 -4.512 -5.27 1 87.06 113 LEU B C 1
ATOM 2041 O O . LEU B 1 113 ? -3.424 -4.738 -4.496 1 87.06 113 LEU B O 1
ATOM 2045 N N . ARG B 1 114 ? -2.457 -3.531 -6.105 1 78.31 114 ARG B N 1
ATOM 2046 C CA . ARG B 1 114 ? -3.584 -2.613 -6.23 1 78.31 114 ARG B CA 1
ATOM 2047 C C . ARG B 1 114 ? -4.738 -3.264 -6.984 1 78.31 114 ARG B C 1
ATOM 2049 O O . ARG B 1 114 ? -4.566 -4.309 -7.613 1 78.31 114 ARG B O 1
ATOM 2056 N N . PRO B 1 115 ? -5.875 -2.65 -6.855 1 75.75 115 PRO B N 1
ATOM 2057 C CA . PRO B 1 115 ? -7.062 -3.273 -7.449 1 75.75 115 PRO B CA 1
ATOM 2058 C C . PRO B 1 115 ? -6.898 -3.551 -8.945 1 75.75 115 PRO B C 1
ATOM 2060 O O . PRO B 1 115 ? -7.262 -4.629 -9.414 1 75.75 115 PRO B O 1
ATOM 2063 N N . THR B 1 116 ? -6.285 -2.561 -9.672 1 80.19 116 THR B N 1
ATOM 2064 C CA . THR B 1 116 ? -6.125 -2.766 -11.109 1 80.19 116 THR B CA 1
ATOM 2065 C C . THR B 1 116 ? -5.121 -3.881 -11.391 1 80.19 116 THR B C 1
ATOM 2067 O O . THR B 1 116 ? -5.305 -4.672 -12.312 1 80.19 116 THR B O 1
ATOM 2070 N N . GLU B 1 117 ? -4.066 -3.902 -10.602 1 85.31 117 GLU B N 1
ATOM 2071 C CA . GLU B 1 117 ? -3.057 -4.945 -10.758 1 85.31 117 GLU B CA 1
ATOM 2072 C C . GLU B 1 117 ? -3.637 -6.324 -10.453 1 85.31 117 GLU B C 1
ATOM 2074 O O . GLU B 1 117 ? -3.373 -7.289 -11.172 1 85.31 117 GLU B O 1
ATOM 2079 N N . TYR B 1 118 ? -4.395 -6.262 -9.477 1 85.62 118 TYR B N 1
ATOM 2080 C CA . TYR B 1 118 ? -5.043 -7.504 -9.07 1 85.62 118 TYR B CA 1
ATOM 2081 C C . TYR B 1 118 ? -6.02 -7.988 -10.133 1 85.62 118 TYR B C 1
ATOM 2083 O O . TYR B 1 118 ? -6.066 -9.18 -10.445 1 85.62 118 TYR B O 1
ATOM 2091 N N . ASP B 1 119 ? -6.797 -7.172 -10.57 1 85 119 ASP B N 1
ATOM 2092 C CA . ASP B 1 119 ? -7.754 -7.52 -11.617 1 85 119 ASP B CA 1
ATOM 2093 C C . ASP B 1 119 ? -7.039 -8.086 -12.844 1 85 119 ASP B C 1
ATOM 2095 O O . ASP B 1 119 ? -7.496 -9.07 -13.43 1 85 119 ASP B O 1
ATOM 2099 N N . THR B 1 120 ? -5.996 -7.508 -13.242 1 90.25 120 THR B N 1
ATOM 2100 C CA . THR B 1 120 ? -5.223 -7.961 -14.391 1 90.25 120 THR B CA 1
ATOM 2101 C C . THR B 1 120 ? -4.688 -9.375 -14.156 1 90.25 120 THR B C 1
ATOM 2103 O O . THR B 1 120 ? -4.75 -10.219 -15.047 1 90.25 120 THR B O 1
ATOM 2106 N N . LEU B 1 121 ? -4.23 -9.625 -12.977 1 91.38 121 LEU B N 1
ATOM 2107 C CA . LEU B 1 121 ? -3.686 -10.93 -12.625 1 91.38 121 LEU B CA 1
ATOM 2108 C C . LEU B 1 121 ? -4.762 -12.008 -12.727 1 91.38 121 LEU B C 1
ATOM 2110 O O . LEU B 1 121 ? -4.531 -13.062 -13.312 1 91.38 121 LEU B O 1
ATOM 2114 N N . ILE B 1 122 ? -5.883 -11.781 -12.125 1 87.56 122 ILE B N 1
ATOM 2115 C CA . ILE B 1 122 ? -6.961 -12.766 -12.125 1 87.56 122 ILE B CA 1
ATOM 2116 C C . ILE B 1 122 ? -7.422 -13.031 -13.555 1 87.56 122 ILE B C 1
ATOM 2118 O O . ILE B 1 122 ? -7.676 -14.18 -13.93 1 87.56 122 ILE B O 1
ATOM 2122 N N . ASN B 1 123 ? -7.496 -12.008 -14.281 1 88.5 123 ASN B N 1
ATOM 2123 C CA . ASN B 1 123 ? -7.895 -12.164 -15.672 1 88.5 123 ASN B CA 1
ATOM 2124 C C . ASN B 1 123 ? -6.895 -13.023 -16.438 1 88.5 123 ASN B C 1
ATOM 2126 O O . ASN B 1 123 ? -7.285 -13.875 -17.25 1 88.5 123 ASN B O 1
ATOM 2130 N N . LEU B 1 124 ? -5.688 -12.773 -16.203 1 88.25 124 LEU B N 1
ATOM 2131 C CA . LEU B 1 124 ? -4.633 -13.555 -16.828 1 88.25 124 LEU B CA 1
ATOM 2132 C C . LEU B 1 124 ? -4.691 -15.008 -16.391 1 88.25 124 LEU B C 1
ATOM 2134 O O . LEU B 1 124 ? -4.562 -15.914 -17.219 1 88.25 124 LEU B O 1
ATOM 2138 N N . ALA B 1 125 ? -4.898 -15.211 -15.125 1 84.44 125 ALA B N 1
ATOM 2139 C CA . ALA B 1 125 ? -4.898 -16.562 -14.562 1 84.44 125 ALA B CA 1
ATOM 2140 C C . ALA B 1 125 ? -6.07 -17.375 -15.109 1 84.44 125 ALA B C 1
ATOM 2142 O O . ALA B 1 125 ? -5.941 -18.578 -15.344 1 84.44 125 ALA B O 1
ATOM 2143 N N . VAL B 1 126 ? -7.121 -16.812 -15.172 1 81.25 126 VAL B N 1
ATOM 2144 C CA . VAL B 1 126 ? -8.312 -17.5 -15.656 1 81.25 126 VAL B CA 1
ATOM 2145 C C . VAL B 1 126 ? -8.164 -17.812 -17.141 1 81.25 126 VAL B C 1
ATOM 2147 O O . VAL B 1 126 ? -8.633 -18.844 -17.625 1 81.25 126 VAL B O 1
ATOM 2150 N N . ARG B 1 127 ? -7.453 -17.016 -17.812 1 82.5 127 ARG B N 1
ATOM 2151 C CA . ARG B 1 127 ? -7.375 -17.156 -19.266 1 82.5 127 ARG B CA 1
ATOM 2152 C C . ARG B 1 127 ? -6.188 -18.016 -19.672 1 82.5 127 ARG B C 1
ATOM 2154 O O . ARG B 1 127 ? -6.172 -18.594 -20.75 1 82.5 127 ARG B O 1
ATOM 2161 N N . SER B 1 128 ? -5.238 -17.938 -18.781 1 76.12 128 SER B N 1
ATOM 2162 C CA . SER B 1 128 ? -4.008 -18.609 -19.203 1 76.12 128 SER B CA 1
ATOM 2163 C C . SER B 1 128 ? -3.824 -19.938 -18.469 1 76.12 128 SER B C 1
ATOM 2165 O O . SER B 1 128 ? -3.838 -19.984 -17.25 1 76.12 128 SER B O 1
ATOM 2167 N N . LYS B 1 129 ? -3.742 -20.984 -19.172 1 71.69 129 LYS B N 1
ATOM 2168 C CA . LYS B 1 129 ? -3.531 -22.328 -18.656 1 71.69 129 LYS B CA 1
ATOM 2169 C C . LYS B 1 129 ? -2.102 -22.516 -18.156 1 71.69 129 LYS B C 1
ATOM 2171 O O . LYS B 1 129 ? -1.79 -23.5 -17.484 1 71.69 129 LYS B O 1
ATOM 2176 N N . ILE B 1 130 ? -1.268 -21.547 -18.469 1 66.06 130 ILE B N 1
ATOM 2177 C CA . ILE B 1 130 ? 0.159 -21.656 -18.172 1 66.06 130 ILE B CA 1
ATOM 2178 C C . ILE B 1 130 ? 0.383 -21.703 -16.672 1 66.06 130 ILE B C 1
ATOM 2180 O O . ILE B 1 130 ? 1.417 -22.188 -16.203 1 66.06 130 ILE B O 1
ATOM 2184 N N . PHE B 1 131 ? -0.521 -21.266 -15.93 1 69 131 PHE B N 1
ATOM 2185 C CA . PHE B 1 131 ? -0.356 -21.219 -14.477 1 69 131 PHE B CA 1
ATOM 2186 C C . PHE B 1 131 ? -0.799 -22.516 -13.836 1 69 131 PHE B C 1
ATOM 2188 O O . PHE B 1 131 ? -0.614 -22.734 -12.641 1 69 131 PHE B O 1
ATOM 2195 N N . TYR B 1 132 ? -1.318 -23.328 -14.656 1 62.47 132 TYR B N 1
ATOM 2196 C CA . TYR B 1 132 ? -1.801 -24.594 -14.133 1 62.47 132 TYR B CA 1
ATOM 2197 C C . TYR B 1 132 ? -0.901 -25.75 -14.578 1 62.47 132 TYR B C 1
ATOM 2199 O O . TYR B 1 132 ? -0.597 -25.875 -15.766 1 62.47 132 TYR B O 1
ATOM 2207 N N . PRO B 1 133 ? 0.056 -26.172 -13.688 1 54.72 133 PRO B N 1
ATOM 2208 C CA . PRO B 1 133 ? 1.034 -27.203 -14.016 1 54.72 133 PRO B CA 1
ATOM 2209 C C . PRO B 1 133 ? 0.505 -28.219 -15.031 1 54.72 133 PRO B C 1
ATOM 2211 O O . PRO B 1 133 ? 1.268 -28.719 -15.859 1 54.72 133 PRO B O 1
ATOM 2214 N N . ASN B 1 134 ? -0.566 -28.766 -14.68 1 49.94 134 ASN B N 1
ATOM 2215 C CA . ASN B 1 134 ? -0.863 -29.922 -15.523 1 49.94 134 ASN B CA 1
ATOM 2216 C C . ASN B 1 134 ? -1.106 -29.5 -16.969 1 49.94 134 ASN B C 1
ATOM 2218 O O . ASN B 1 134 ? -1.49 -30.328 -17.797 1 49.94 134 ASN B O 1
ATOM 2222 N N . SER B 1 135 ? -1.207 -28.141 -17.156 1 48.16 135 SER B N 1
ATOM 2223 C CA . SER B 1 135 ? -1.57 -27.906 -18.547 1 48.16 135 SER B CA 1
ATOM 2224 C C . SER B 1 135 ? -0.334 -27.844 -19.438 1 48.16 135 SER B C 1
ATOM 2226 O O . SER B 1 135 ? 0.567 -27.047 -19.203 1 48.16 135 SER B O 1
ATOM 2228 N N . ARG B 1 136 ? 0.245 -28.859 -19.922 1 42.5 136 ARG B N 1
ATOM 2229 C CA . ARG B 1 136 ? 1.301 -29.094 -20.906 1 42.5 136 ARG B CA 1
ATOM 2230 C C . ARG B 1 136 ? 1.25 -28.062 -22.031 1 42.5 136 ARG B C 1
ATOM 2232 O O . ARG B 1 136 ? 1.827 -28.281 -23.094 1 42.5 136 ARG B O 1
ATOM 2239 N N . THR B 1 137 ? 0.382 -26.938 -21.984 1 42.81 137 THR B N 1
ATOM 2240 C CA . THR B 1 137 ? 0.276 -26.172 -23.234 1 42.81 137 THR B CA 1
ATOM 2241 C C . THR B 1 137 ? 1.411 -25.172 -23.344 1 42.81 137 THR B C 1
ATOM 2243 O O . THR B 1 137 ? 1.602 -24.344 -22.453 1 42.81 137 THR B O 1
ATOM 2246 N N . LYS B 1 138 ? 2.512 -25.375 -24.109 1 39.28 138 LYS B N 1
ATOM 2247 C CA . LYS B 1 138 ? 3.568 -24.516 -24.625 1 39.28 138 LYS B CA 1
ATOM 2248 C C . LYS B 1 138 ? 2.994 -23.219 -25.188 1 39.28 138 LYS B C 1
ATOM 2250 O O . LYS B 1 138 ? 2.23 -23.234 -26.156 1 39.28 138 LYS B O 1
ATOM 2255 N N . PHE B 1 139 ? 2.693 -22.203 -24.5 1 36.94 139 PHE B N 1
ATOM 2256 C CA . PHE B 1 139 ? 2.227 -21 -25.188 1 36.94 139 PHE B CA 1
ATOM 2257 C C . PHE B 1 139 ? 3.371 -20.312 -25.922 1 36.94 139 PHE B C 1
ATOM 2259 O O . PHE B 1 139 ? 4.426 -20.047 -25.344 1 36.94 139 PHE B O 1
ATOM 2266 N N . ARG B 1 140 ? 3.469 -20.547 -27.156 1 30.64 140 ARG B N 1
ATOM 2267 C CA . ARG B 1 140 ? 4.266 -19.797 -28.125 1 30.64 140 ARG B CA 1
ATOM 2268 C C . ARG B 1 140 ? 3.914 -18.312 -28.109 1 30.64 140 ARG B C 1
ATOM 2270 O O . ARG B 1 140 ? 2.754 -17.938 -28.297 1 30.64 140 ARG B O 1
ATOM 2277 N N . VAL B 1 141 ? 4.539 -17.562 -27.281 1 31.36 141 VAL B N 1
ATOM 2278 C CA . VAL B 1 141 ? 4.504 -16.109 -27.469 1 31.36 141 VAL B CA 1
ATOM 2279 C C . VAL B 1 141 ? 4.75 -15.789 -28.953 1 31.36 141 VAL B C 1
ATOM 2281 O O . VAL B 1 141 ? 5.848 -16 -29.453 1 31.36 141 VAL B O 1
ATOM 2284 N N . THR B 1 142 ? 3.633 -15.961 -29.703 1 27.78 142 THR B N 1
ATOM 2285 C CA . THR B 1 142 ? 3.76 -15.367 -31.031 1 27.78 142 THR B CA 1
ATOM 2286 C C . THR B 1 142 ? 3.668 -13.844 -30.953 1 27.78 142 THR B C 1
ATOM 2288 O O . THR B 1 142 ? 2.846 -13.305 -30.203 1 27.78 142 THR B O 1
#

Secondary structure (DSSP, 8-state):
-PPPSEEEEEETTEEEEEEEETTEEEEEEEEEETTEEEEEEEEE-HHHHHHHHHHIIIIIHHHHHHHHHHTT--EEEETTEEEEEEEEEEEEEEEEETTEEEEEEEEEEEEEE-HHHHHHHHHHHHH-GGGSTT--------/-PPPSEEEEEETTEEEEEEEETTEEEEEEEEEETTEEEEEEEEE-HHHHHHHHHHIIIIIHHHHHHHHHHTT--EEEETTEEEEEEEEEEEEEEEEETTEEEEEEEEEEEEEE-HHHHHHHHHHHHH-GGGSTT--------

Organism: Pinctada imbricata (NCBI:txid66713)